Protein AF-A0A7C7DPL3-F1 (afdb_monomer)

Nearest PDB structures (foldseek):
  8rq9-assembly2_C  TM=7.478E-01  e=1.030E-04  Homo sapiens
  9djt-assembly2_D  TM=8.242E-01  e=6.210E-04  Homo sapiens
  9gao-assembly1_C  TM=7.496E-01  e=6.580E-04  Homo sapiens
  8rq1-assembly1_A  TM=7.312E-01  e=1.245E-03  Homo sapiens
  8pba-assembly1_B  TM=4.069E-01  e=2.614E+00  Caenorhabditis elegans

Solvent-accessible surface area (backbone atoms only — not comparable to full-atom values): 17700 Å² total; per-residue (Å²): 83,72,37,51,41,46,77,28,79,60,11,69,40,33,15,55,76,61,30,43,38,77,50,75,38,88,51,70,60,64,37,49,52,52,60,74,59,29,67,71,29,71,36,34,40,21,13,34,35,79,94,72,76,40,74,42,51,48,34,28,37,24,33,33,53,53,74,47,78,46,79,44,79,39,79,36,98,76,78,60,74,71,81,74,70,90,86,72,76,94,82,83,71,86,58,75,54,53,41,80,45,78,34,41,32,39,33,33,30,9,55,36,46,27,30,39,75,45,76,43,84,41,88,97,72,50,37,34,30,29,59,44,40,83,47,61,61,65,60,35,33,76,73,66,51,20,38,34,55,19,45,27,34,43,60,74,52,67,53,63,48,86,80,45,74,70,37,25,47,36,37,42,32,28,28,32,61,65,80,61,47,81,44,50,44,53,30,66,45,26,75,77,50,56,68,29,46,48,41,33,47,52,54,8,45,42,45,14,24,35,36,44,20,36,27,34,36,68,42,32,48,53,27,34,55,48,52,39,50,37,38,43,48,16,38,46,50,15,64,74,71,54,34,50,85,42,33,36,44,43,98,89,42,75,48,89,27,62,40,29,51,49,30,52,52,42,30,50,54,39,28,55,53,31,50,74,71,70,48,54,70,68,59,17,48,55,50,11,31,54,52,28,52,54,51,50,27,64,76,52,69,31,54,88,50,76,87,52,22,42,61,36,38,36,42,65,24,44,40,35,48,75,77,84,70,54,59,68,59,38,17,58,55,36,56,50,33,53,48,36,70,88,107

Radius of gyration: 23.63 Å; Cα contacts (8 Å, |Δi|>4): 723; chains: 1; bounding box: 57×57×61 Å

Sequence (343 aa):
MDLVAIPVLNGVLPRPGGGRIRGAFLDSISATLLLDIGSGGSVFLCPYSPDRGALYPAGVLGRIGKLWWQEVFVAGPSGLVQRCRFGDNRDARRTAGMRKAKFLFAEISGEQRVRAEGFRFHPPGAVIAQGISDLDLSELRSKGYPCIDGAGWRALGGHTEAKGIGDIPVVVYGNDVENGMPIQISANLGGLVGLEQAHTIEHAVIRSLSQYGLCTPRNLQASIKMEAAELKGSLDVGFSFKMPEVFGITSGGTCGNPLTNLAHVYLTQELVKQLRRGESFFDSVDHARNKTLSRLADELEISTSAGLRIMQGLKKGMLHEDTVLDLKRLATVLDRFPQSPWD

Secondary structure (DSSP, 8-state):
--EEEEEETT---PPTTT-EEEEEE-SHHHHHHHHHH-TT-EEEEEEEETTTTEE-SEEEEEEEEEEEEEEEEEE-TT-----PPTTS-SSSSS-TTEEEEEEEEEEEEEEEEEE-SEEEEETTTEEEEES-EE--HHHHHHTT---EE-TTEEEEEEEE--SBTTB-EEEEEEEETTT--EEEEEEE-TTTS-HHHHHHHHHHHHHHHHHHSEE-HHHHHHHHHHHHHHHHHHHHHHHHTT-GGGTTEETTEE---HHHHHHHHHHHHHHHHHHHTT--HHHHHHHHHHHHHHHHHHHTT--S-HHHHHHHIIIIIS--------HHHHHHHHHTS-SSTT-

Mean predicted aligned error: 7.86 Å

Foldseek 3Di:
DKFWEDEDAFLEAADAPWGKAKDWDPDPVVVVVDVVLNAQGWHWYFYQFVVVNGTDFKGFTKGWHDKDKDKDWDFAPVPDPPPDDPDDDDDDRRNVGTDIDITIMIMITTHAIWGAPDWDADPPGTIMGHPIDHDDQVVCLVVLWHKAALYQWAFQAKDWDPPDQQFIKIKTWTAGNRPRHIFIKIFGCRPLDDRQASRLLNQQNNCLCRRGSMGTLVSSLVSSQQQLVQQLVQQLCCLVVLNQCSHQQHPSGRQPFQSNVLLVVQLVVQLVVCVVVVDDNVVSNSRSSVRSVVVSCVVLVADPDSVRNSVSCSCSVRSHDNDRDDSSSSSVVSSRIDNYRVD

pLDDT: mean 88.8, std 12.55, range [35.22, 98.25]

Structure (mmCIF, N/CA/C/O backbone):
data_AF-A0A7C7DPL3-F1
#
_entry.id   AF-A0A7C7DPL3-F1
#
loop_
_atom_site.group_PDB
_atom_site.id
_atom_site.type_symbol
_atom_site.label_atom_id
_atom_site.label_alt_id
_atom_site.label_comp_id
_atom_site.label_asym_id
_atom_site.label_entity_id
_atom_site.label_seq_id
_atom_site.pdbx_PDB_ins_code
_atom_site.Cartn_x
_atom_site.Cartn_y
_atom_site.Cartn_z
_atom_site.occupancy
_atom_site.B_iso_or_equiv
_atom_site.auth_seq_id
_atom_site.auth_comp_id
_atom_site.auth_asym_id
_atom_site.auth_atom_id
_atom_site.pdbx_PDB_model_num
ATOM 1 N N . MET A 1 1 ? 16.160 -9.278 -21.974 1.00 90.62 1 MET A N 1
ATOM 2 C CA . MET A 1 1 ? 17.154 -8.180 -21.880 1.00 90.62 1 MET A CA 1
ATOM 3 C C . MET A 1 1 ? 17.603 -8.057 -20.429 1.00 90.62 1 MET A C 1
ATOM 5 O O . MET A 1 1 ? 16.787 -8.348 -19.561 1.00 90.62 1 MET A O 1
ATOM 9 N N . ASP A 1 2 ? 18.840 -7.632 -20.167 1.00 92.00 2 ASP A N 1
ATOM 10 C CA . ASP A 1 2 ? 19.317 -7.328 -18.809 1.00 92.00 2 ASP A CA 1
ATOM 11 C C . ASP A 1 2 ? 19.453 -5.806 -18.651 1.00 92.00 2 ASP A C 1
ATOM 13 O O . ASP A 1 2 ? 19.973 -5.140 -19.548 1.00 92.00 2 ASP A O 1
ATOM 17 N N . LEU A 1 3 ? 18.976 -5.248 -17.534 1.00 93.94 3 LEU A N 1
ATOM 18 C CA . LEU A 1 3 ? 19.025 -3.806 -17.255 1.00 93.94 3 LEU A CA 1
ATOM 19 C C . LEU A 1 3 ? 19.420 -3.523 -15.813 1.00 93.94 3 LEU A C 1
ATOM 21 O O . LEU A 1 3 ? 19.183 -4.331 -14.916 1.00 93.94 3 LEU A O 1
ATOM 25 N N . VAL A 1 4 ? 19.954 -2.325 -15.579 1.00 93.88 4 VAL A N 1
ATOM 26 C CA . VAL A 1 4 ? 20.130 -1.805 -14.222 1.00 93.88 4 VAL A CA 1
ATOM 27 C C . VAL A 1 4 ? 18.755 -1.628 -13.579 1.00 93.88 4 VAL A C 1
ATOM 29 O O . VAL A 1 4 ? 17.879 -0.949 -14.120 1.00 93.88 4 VAL A O 1
ATOM 32 N N . ALA A 1 5 ? 18.576 -2.262 -12.427 1.00 93.75 5 ALA A N 1
ATOM 33 C CA . ALA A 1 5 ? 17.394 -2.161 -11.597 1.00 93.75 5 ALA A CA 1
ATOM 34 C C . ALA A 1 5 ? 17.565 -1.021 -10.591 1.00 93.75 5 ALA A C 1
ATOM 36 O O . ALA A 1 5 ? 18.560 -0.963 -9.867 1.00 93.75 5 ALA A O 1
ATOM 37 N N . ILE A 1 6 ? 16.569 -0.144 -10.520 1.00 91.38 6 ILE A N 1
ATOM 38 C CA . ILE A 1 6 ? 16.477 0.921 -9.525 1.00 91.38 6 ILE A CA 1
ATOM 39 C C . ILE A 1 6 ? 15.322 0.573 -8.583 1.00 91.38 6 ILE A C 1
ATOM 41 O O . ILE A 1 6 ? 14.156 0.613 -8.999 1.00 91.38 6 ILE A O 1
ATOM 45 N N . PRO A 1 7 ? 15.626 0.219 -7.324 1.00 89.38 7 PRO A N 1
ATOM 46 C CA . PRO A 1 7 ? 14.611 -0.042 -6.318 1.00 89.38 7 PRO A CA 1
ATOM 47 C C . PRO A 1 7 ? 13.829 1.226 -5.968 1.00 89.38 7 PRO A C 1
ATOM 49 O O . PRO A 1 7 ? 14.404 2.289 -5.737 1.00 89.38 7 PRO A O 1
ATOM 52 N N . VAL A 1 8 ? 12.512 1.095 -5.857 1.00 87.94 8 VAL A N 1
ATOM 53 C CA . VAL A 1 8 ? 11.599 2.152 -5.422 1.00 87.94 8 VAL A CA 1
ATOM 54 C C . VAL A 1 8 ? 10.961 1.731 -4.101 1.00 87.94 8 VAL A C 1
ATOM 56 O O . VAL A 1 8 ? 10.252 0.729 -4.032 1.00 87.94 8 VAL A O 1
ATOM 59 N N . LEU A 1 9 ? 11.213 2.492 -3.034 1.00 80.44 9 LEU A N 1
ATOM 60 C CA . LEU A 1 9 ? 10.776 2.130 -1.676 1.00 80.44 9 LEU A CA 1
ATOM 61 C C . LEU A 1 9 ? 9.282 2.366 -1.414 1.00 80.44 9 LEU A C 1
ATOM 63 O O . LEU A 1 9 ? 8.723 1.764 -0.507 1.00 80.44 9 LEU A O 1
ATOM 67 N N . ASN A 1 10 ? 8.645 3.259 -2.169 1.00 73.94 10 ASN A N 1
ATOM 68 C CA . ASN A 1 10 ? 7.261 3.689 -1.949 1.00 73.94 10 ASN A CA 1
ATOM 69 C C . ASN A 1 10 ? 6.295 3.213 -3.046 1.00 73.94 10 ASN A C 1
ATOM 71 O O . ASN A 1 10 ? 5.228 3.803 -3.190 1.00 73.94 10 ASN A O 1
ATOM 75 N N . GLY A 1 11 ? 6.702 2.239 -3.872 1.00 76.75 11 GLY A N 1
ATOM 76 C CA . GLY A 1 11 ? 5.877 1.659 -4.942 1.00 76.75 11 GLY A CA 1
ATOM 77 C C . GLY A 1 11 ? 5.473 2.616 -6.073 1.00 76.75 11 GLY A C 1
ATOM 78 O O . GLY A 1 11 ? 4.757 2.206 -6.982 1.00 76.75 11 GLY A O 1
ATOM 79 N N . VAL A 1 12 ? 5.931 3.873 -6.053 1.00 87.88 12 VAL A N 1
ATOM 80 C CA . VAL A 1 12 ? 5.553 4.898 -7.034 1.00 87.88 12 VAL A CA 1
ATOM 81 C C . VAL A 1 12 ? 6.355 4.724 -8.320 1.00 87.88 12 VAL A C 1
ATOM 83 O O . VAL A 1 12 ? 7.537 5.057 -8.386 1.00 87.88 12 VAL A O 1
ATOM 86 N N . LEU A 1 13 ? 5.691 4.242 -9.365 1.00 94.12 13 LEU A N 1
ATOM 87 C CA . LEU A 1 13 ? 6.276 4.019 -10.688 1.00 94.12 13 LEU A CA 1
ATOM 88 C C . LEU A 1 13 ? 5.678 5.004 -11.707 1.00 94.12 13 LEU A C 1
ATOM 90 O O . LEU A 1 13 ? 4.528 5.413 -11.538 1.00 94.12 13 LEU A O 1
ATOM 94 N N . PRO A 1 14 ? 6.403 5.394 -12.772 1.00 94.56 14 PRO A N 1
ATOM 95 C CA . PRO A 1 14 ? 5.815 6.170 -13.859 1.00 94.56 14 PRO A CA 1
ATOM 96 C C . PRO A 1 14 ? 4.788 5.336 -14.622 1.00 94.56 14 PRO A C 1
ATOM 98 O O . PRO A 1 14 ? 4.967 4.128 -14.780 1.00 94.56 14 PRO A O 1
ATOM 101 N N . ARG A 1 15 ? 3.735 5.979 -15.137 1.00 94.56 15 ARG A N 1
ATOM 102 C CA . ARG A 1 15 ? 2.736 5.306 -15.978 1.00 94.56 15 ARG A CA 1
ATOM 103 C C . ARG A 1 15 ? 3.402 4.760 -17.253 1.00 94.56 15 ARG A C 1
ATOM 105 O O . ARG A 1 15 ? 4.087 5.539 -17.924 1.00 94.56 15 ARG A O 1
ATOM 112 N N . PRO A 1 16 ? 3.198 3.480 -17.618 1.00 92.50 16 PRO A N 1
ATOM 113 C CA . PRO A 1 16 ? 3.561 2.970 -18.938 1.00 92.50 16 PRO A CA 1
ATOM 114 C C . PRO A 1 16 ? 2.950 3.826 -20.058 1.00 92.50 16 PRO A C 1
ATOM 116 O O . PRO A 1 16 ? 1.864 4.379 -19.893 1.00 92.50 16 PRO A O 1
ATOM 119 N N . GLY A 1 17 ? 3.638 3.959 -21.191 1.00 87.25 17 GLY A N 1
ATOM 120 C CA . GLY A 1 17 ? 3.149 4.758 -22.319 1.00 87.25 17 GLY A CA 1
ATOM 121 C C . GLY A 1 17 ? 3.245 6.280 -22.144 1.00 87.25 17 GLY A C 1
ATOM 122 O O . GLY A 1 17 ? 2.563 7.008 -22.861 1.00 87.25 17 GLY A O 1
ATOM 123 N N . GLY A 1 18 ? 4.088 6.784 -21.232 1.00 76.56 18 GLY A N 1
ATOM 124 C CA . GLY A 1 18 ? 4.499 8.196 -21.238 1.00 76.56 18 GLY A CA 1
ATOM 125 C C . GLY A 1 18 ? 4.318 8.993 -19.946 1.00 76.56 18 GLY A C 1
ATOM 126 O O . GLY A 1 18 ? 4.609 10.188 -19.962 1.00 76.56 18 GLY A O 1
ATOM 127 N N . GLY A 1 19 ? 3.893 8.381 -18.833 1.00 86.62 19 GLY A N 1
ATOM 128 C CA . GLY A 1 19 ? 3.842 9.082 -17.543 1.00 86.62 19 GLY A CA 1
ATOM 129 C C . GLY A 1 19 ? 5.237 9.420 -17.027 1.00 86.62 19 GLY A C 1
ATOM 130 O O . GLY A 1 19 ? 6.182 8.653 -17.234 1.00 86.62 19 GLY A O 1
ATOM 131 N N . ARG A 1 20 ? 5.383 10.559 -16.345 1.00 92.19 20 ARG A N 1
ATOM 132 C CA . ARG A 1 20 ? 6.685 11.035 -15.850 1.00 92.19 20 ARG A CA 1
ATOM 133 C C . ARG A 1 20 ? 6.730 11.116 -14.339 1.00 92.19 20 ARG A C 1
ATOM 135 O O . ARG A 1 20 ? 5.811 11.621 -13.704 1.00 92.19 20 ARG A O 1
ATOM 142 N N . ILE A 1 21 ? 7.857 10.692 -13.780 1.00 91.75 21 ILE A N 1
ATOM 143 C CA . ILE A 1 21 ? 8.182 10.912 -12.372 1.00 91.75 21 ILE A CA 1
ATOM 144 C C . ILE A 1 21 ? 9.469 11.711 -12.243 1.00 91.75 21 ILE A C 1
ATOM 146 O O . ILE A 1 21 ? 10.373 11.606 -13.074 1.00 91.75 21 ILE A O 1
ATOM 150 N N . ARG A 1 22 ? 9.557 12.502 -11.174 1.00 89.56 22 ARG A N 1
ATOM 151 C CA . ARG A 1 22 ? 10.786 13.183 -10.763 1.00 89.56 22 ARG A CA 1
ATOM 152 C C . ARG A 1 22 ? 11.174 12.705 -9.377 1.00 89.56 22 ARG A C 1
ATOM 154 O O . ARG A 1 22 ? 10.342 12.700 -8.473 1.00 89.56 22 ARG A O 1
ATOM 161 N N . GLY A 1 23 ? 12.430 12.312 -9.220 1.00 83.00 23 GLY A N 1
ATOM 162 C CA . GLY A 1 23 ? 12.955 11.794 -7.961 1.00 83.00 23 GLY A CA 1
ATOM 163 C C . GLY A 1 23 ? 14.341 12.342 -7.658 1.00 83.00 23 GLY A C 1
ATOM 164 O O . GLY A 1 23 ? 15.096 12.666 -8.574 1.00 83.00 23 GLY A O 1
ATOM 165 N N . ALA A 1 24 ? 14.653 12.438 -6.367 1.00 81.00 24 ALA A N 1
ATOM 166 C CA . ALA A 1 24 ? 15.997 12.710 -5.876 1.00 81.00 24 ALA A CA 1
ATOM 167 C C . ALA A 1 24 ? 16.684 11.388 -5.516 1.00 81.00 24 ALA A C 1
ATOM 169 O O . ALA A 1 24 ? 16.095 10.553 -4.829 1.00 81.00 24 ALA A O 1
ATOM 170 N N . PHE A 1 25 ? 17.934 11.228 -5.934 1.00 81.12 25 PHE A N 1
ATOM 171 C CA . PHE A 1 25 ? 18.768 10.070 -5.636 1.00 81.12 25 PHE A CA 1
ATOM 172 C C . PHE A 1 25 ? 19.751 10.460 -4.539 1.00 81.12 25 PHE A C 1
ATOM 174 O O . PHE A 1 25 ? 20.638 11.293 -4.739 1.00 81.12 25 PHE A O 1
ATOM 181 N N . LEU A 1 26 ? 19.507 9.922 -3.342 1.00 72.94 26 LEU A N 1
ATOM 182 C CA . LEU A 1 26 ? 20.191 10.343 -2.119 1.00 72.94 26 LEU A CA 1
ATOM 183 C C . LEU A 1 26 ? 21.517 9.612 -1.901 1.00 72.94 26 LEU A C 1
ATOM 185 O O . LEU A 1 26 ? 22.400 10.146 -1.230 1.00 72.94 26 LEU A O 1
ATOM 189 N N . ASP A 1 27 ? 21.661 8.407 -2.452 1.00 79.44 27 ASP A N 1
ATOM 190 C CA . ASP A 1 27 ? 22.888 7.629 -2.372 1.00 79.44 27 ASP A CA 1
ATOM 191 C C . ASP A 1 27 ? 23.789 7.871 -3.596 1.00 79.44 27 ASP A C 1
ATOM 193 O O . ASP A 1 27 ? 23.330 8.062 -4.726 1.00 79.44 27 ASP A O 1
ATOM 197 N N . SER A 1 28 ? 25.102 7.880 -3.365 1.00 78.06 28 SER A N 1
ATOM 198 C CA . SER A 1 28 ? 26.093 8.167 -4.407 1.00 78.06 28 SER A CA 1
ATOM 199 C C . SER A 1 28 ? 26.184 7.067 -5.465 1.00 78.06 28 SER A C 1
ATOM 201 O O . SER A 1 28 ? 26.571 7.359 -6.596 1.00 78.06 28 SER A O 1
ATOM 203 N N . ILE A 1 29 ? 25.819 5.826 -5.127 1.00 82.88 29 ILE A N 1
ATOM 204 C CA . ILE A 1 29 ? 25.908 4.673 -6.029 1.00 82.88 29 ILE A CA 1
ATOM 205 C C . ILE A 1 29 ? 24.843 4.802 -7.118 1.00 82.88 29 ILE A C 1
ATOM 207 O O . ILE A 1 29 ? 25.187 4.841 -8.296 1.00 82.88 29 ILE A O 1
ATOM 211 N N . SER A 1 30 ? 23.572 4.963 -6.743 1.00 81.62 30 SER A N 1
ATOM 212 C CA . SER A 1 30 ? 22.464 5.159 -7.683 1.00 81.62 30 SER A CA 1
ATOM 213 C C . SER A 1 30 ? 22.655 6.415 -8.529 1.00 81.62 30 SER A C 1
ATOM 215 O O . SER A 1 30 ? 22.374 6.398 -9.725 1.00 81.62 30 SER A O 1
ATOM 217 N N . ALA A 1 31 ? 23.173 7.497 -7.935 1.00 85.19 31 ALA A N 1
ATOM 218 C CA . ALA A 1 31 ? 23.476 8.718 -8.673 1.00 85.19 31 ALA A CA 1
ATOM 219 C C . ALA A 1 31 ? 24.566 8.500 -9.738 1.00 85.19 31 ALA A C 1
ATOM 221 O O . ALA A 1 31 ? 24.403 8.938 -10.875 1.00 85.19 31 ALA A O 1
ATOM 222 N N . THR A 1 32 ? 25.648 7.797 -9.391 1.00 87.12 32 THR A N 1
ATOM 223 C CA . THR A 1 32 ? 26.724 7.464 -10.341 1.00 87.12 32 THR A CA 1
ATOM 224 C C . THR A 1 32 ? 26.199 6.558 -11.451 1.00 87.12 32 THR A C 1
ATOM 226 O O . THR A 1 32 ? 26.379 6.874 -12.620 1.00 87.12 32 THR A O 1
ATOM 229 N N . LEU A 1 33 ? 25.438 5.512 -11.106 1.00 87.38 33 LEU A N 1
ATOM 230 C CA . LEU A 1 33 ? 24.839 4.605 -12.089 1.00 87.38 33 LEU A CA 1
ATOM 231 C C . LEU A 1 33 ? 23.931 5.339 -13.081 1.00 87.38 33 LEU A C 1
ATOM 233 O O . LEU A 1 33 ? 24.002 5.088 -14.279 1.00 87.38 33 LEU A O 1
ATOM 237 N N . LEU A 1 34 ? 23.097 6.268 -12.610 1.00 88.25 34 LEU A N 1
ATOM 238 C CA . LEU A 1 34 ? 22.244 7.066 -13.494 1.00 88.25 34 LEU A CA 1
ATOM 239 C C . LEU A 1 34 ? 23.039 7.986 -14.421 1.00 88.25 34 LEU A C 1
ATOM 241 O O . LEU A 1 34 ? 22.646 8.164 -15.572 1.00 88.25 34 LEU A O 1
ATOM 245 N N . LEU A 1 35 ? 24.133 8.573 -13.933 1.00 90.12 35 LEU A N 1
ATOM 246 C CA . LEU A 1 35 ? 25.018 9.401 -14.752 1.00 90.12 35 LEU A CA 1
ATOM 247 C C . LEU A 1 35 ? 25.750 8.571 -15.812 1.00 90.12 35 LEU A C 1
ATOM 249 O O . LEU A 1 35 ? 25.849 9.027 -16.948 1.00 90.12 35 LEU A O 1
ATOM 253 N N . ASP A 1 36 ? 26.193 7.362 -15.459 1.00 90.75 36 ASP A N 1
ATOM 254 C CA . ASP A 1 36 ? 26.880 6.440 -16.369 1.00 90.75 36 ASP A CA 1
ATOM 255 C C . ASP A 1 36 ? 25.948 5.923 -17.473 1.00 90.75 36 ASP A C 1
ATOM 257 O O . ASP A 1 36 ? 26.349 5.826 -18.631 1.00 90.75 36 ASP A O 1
ATOM 261 N N . ILE A 1 37 ? 24.689 5.620 -17.133 1.00 92.94 37 ILE A N 1
ATOM 262 C CA . ILE A 1 37 ? 23.663 5.255 -18.123 1.00 92.94 37 ILE A CA 1
ATOM 263 C C . ILE A 1 37 ? 23.324 6.465 -19.007 1.00 92.94 37 ILE A C 1
ATOM 265 O O . ILE A 1 37 ? 23.153 6.325 -20.219 1.00 92.94 37 ILE A O 1
ATOM 269 N N . GLY A 1 38 ? 23.233 7.649 -18.399 1.00 92.88 38 GLY A N 1
ATOM 270 C CA . GLY A 1 38 ? 22.991 8.911 -19.083 1.00 92.88 38 GLY A CA 1
ATOM 271 C C . GLY A 1 38 ? 21.550 9.112 -19.565 1.00 92.88 38 GLY A C 1
ATOM 272 O O . GLY A 1 38 ? 20.695 8.221 -19.552 1.00 92.88 38 GLY A O 1
ATOM 273 N N . SER A 1 39 ? 21.267 10.340 -20.000 1.00 93.88 39 SER A N 1
ATOM 274 C CA . SER A 1 39 ? 19.978 10.705 -20.592 1.00 93.88 39 SER A CA 1
ATOM 275 C C . SER A 1 39 ? 19.691 9.885 -21.851 1.00 93.88 39 SER A C 1
ATOM 277 O O . SER A 1 39 ? 20.553 9.711 -22.708 1.00 93.88 39 SER A O 1
ATOM 279 N N . GLY A 1 40 ? 18.454 9.419 -21.990 1.00 93.25 40 GLY A N 1
ATOM 280 C CA . GLY A 1 40 ? 17.998 8.560 -23.080 1.00 93.25 40 GLY A CA 1
ATOM 281 C C . GLY A 1 40 ? 18.181 7.064 -22.821 1.00 93.25 40 GLY A C 1
ATOM 282 O O . GLY A 1 40 ? 17.538 6.275 -23.519 1.00 93.25 40 GLY A O 1
ATOM 283 N N . GLY A 1 41 ? 18.990 6.677 -21.828 1.00 94.56 41 GLY A N 1
ATOM 284 C CA . GLY A 1 41 ? 19.173 5.284 -21.431 1.00 94.56 41 GLY A CA 1
ATOM 285 C C . GLY A 1 41 ? 17.972 4.712 -20.675 1.00 94.56 41 GLY A C 1
ATOM 286 O O . GLY A 1 41 ? 17.138 5.448 -20.137 1.00 94.56 41 GLY A O 1
ATOM 287 N N . SER A 1 42 ? 17.883 3.383 -20.651 1.00 95.56 42 SER A N 1
ATOM 288 C CA . SER A 1 42 ? 16.774 2.647 -20.039 1.00 95.56 42 SER A CA 1
ATOM 289 C C . SER A 1 42 ? 17.178 2.020 -18.705 1.00 95.56 42 SER A C 1
ATOM 291 O O . SER A 1 42 ? 18.290 1.520 -18.543 1.00 95.56 42 SER A O 1
ATOM 293 N N . VAL A 1 43 ? 16.244 2.013 -17.759 1.00 95.19 43 VAL A N 1
ATOM 294 C CA . VAL A 1 43 ? 16.377 1.419 -16.423 1.00 95.19 43 VAL A CA 1
ATOM 295 C C . VAL A 1 43 ? 15.132 0.614 -16.086 1.00 95.19 43 VAL A C 1
ATOM 297 O O . VAL A 1 43 ? 14.036 0.913 -16.557 1.00 95.19 43 VAL A O 1
ATOM 300 N N . PHE A 1 44 ? 15.280 -0.396 -15.237 1.00 96.19 44 PHE A N 1
ATOM 301 C CA . PHE A 1 44 ? 14.146 -1.125 -14.686 1.00 96.19 44 PHE A CA 1
ATOM 302 C C . PHE A 1 44 ? 13.780 -0.559 -13.315 1.00 96.19 44 PHE A C 1
ATOM 304 O O . PHE A 1 44 ? 14.509 -0.744 -12.341 1.00 96.19 44 PHE A O 1
ATOM 311 N N . LEU A 1 45 ? 12.650 0.138 -13.226 1.00 94.81 45 LEU A N 1
ATOM 312 C CA . LEU A 1 45 ? 12.120 0.621 -11.956 1.00 94.81 45 LEU A CA 1
ATOM 313 C C . LEU A 1 45 ? 11.283 -0.483 -11.319 1.00 94.81 45 LEU A C 1
ATOM 315 O O . LEU A 1 45 ? 10.293 -0.921 -11.909 1.00 94.81 45 LEU A O 1
ATOM 319 N N . CYS A 1 46 ? 11.650 -0.915 -10.116 1.00 94.62 46 CYS A N 1
ATOM 320 C CA . CYS A 1 46 ? 10.932 -1.980 -9.425 1.00 94.62 46 CYS A CA 1
ATOM 321 C C . CYS A 1 46 ? 10.734 -1.680 -7.940 1.00 94.62 46 CYS A C 1
ATOM 323 O O . CYS A 1 46 ? 11.610 -1.087 -7.311 1.00 94.62 46 CYS A O 1
ATOM 325 N N . PRO A 1 47 ? 9.602 -2.084 -7.351 1.00 93.50 47 PRO A N 1
ATOM 326 C CA . PRO A 1 47 ? 9.389 -1.909 -5.926 1.00 93.50 47 PRO A CA 1
ATOM 327 C C . PRO A 1 47 ? 10.337 -2.770 -5.089 1.00 93.50 47 PRO A C 1
ATOM 329 O O . PRO A 1 47 ? 10.623 -3.921 -5.427 1.00 93.50 47 PRO A O 1
ATOM 332 N N . TYR A 1 48 ? 10.769 -2.240 -3.949 1.00 90.00 48 TYR A N 1
ATOM 333 C CA . TYR A 1 48 ? 11.346 -3.049 -2.877 1.00 90.00 48 TYR A CA 1
ATOM 334 C C . TYR A 1 48 ? 10.231 -3.521 -1.940 1.00 90.00 48 TYR A C 1
ATOM 336 O O . TYR A 1 48 ? 9.383 -2.730 -1.544 1.00 90.00 48 TYR A O 1
ATOM 344 N N . SER A 1 49 ? 10.238 -4.803 -1.580 1.00 84.00 49 SER A N 1
ATOM 345 C CA . SER A 1 49 ? 9.253 -5.454 -0.711 1.00 84.00 49 SER A CA 1
ATOM 346 C C . SER A 1 49 ? 9.864 -5.623 0.686 1.00 84.00 49 SER A C 1
ATOM 348 O O . SER A 1 49 ? 10.636 -6.568 0.879 1.00 84.00 49 SER A O 1
ATOM 350 N N . PRO A 1 50 ? 9.570 -4.747 1.672 1.00 72.81 50 PRO A N 1
ATOM 351 C CA . PRO A 1 50 ? 10.213 -4.818 2.985 1.00 72.81 50 PRO A CA 1
ATOM 352 C C . PRO A 1 50 ? 9.911 -6.120 3.731 1.00 72.81 50 PRO A C 1
ATOM 354 O O . PRO A 1 50 ? 10.790 -6.677 4.376 1.00 72.81 50 PRO A O 1
ATOM 357 N N . ASP A 1 51 ? 8.695 -6.639 3.580 1.00 71.94 51 ASP A N 1
ATOM 358 C CA . ASP A 1 51 ? 8.229 -7.904 4.156 1.00 71.94 51 ASP A CA 1
ATOM 359 C C . ASP A 1 51 ? 8.981 -9.132 3.627 1.00 71.94 51 ASP A C 1
ATOM 361 O O . ASP A 1 51 ? 9.121 -10.125 4.338 1.00 71.94 51 ASP A O 1
ATOM 365 N N . ARG A 1 52 ? 9.480 -9.069 2.388 1.00 77.44 52 ARG A N 1
ATOM 366 C CA . ARG A 1 52 ? 10.264 -10.146 1.764 1.00 77.44 52 ARG A CA 1
ATOM 367 C C . ARG A 1 52 ? 11.764 -9.897 1.812 1.00 77.44 52 ARG A C 1
ATOM 369 O O . ARG A 1 52 ? 12.523 -10.789 1.446 1.00 77.44 52 ARG A O 1
ATOM 376 N N . GLY A 1 53 ? 12.187 -8.690 2.188 1.00 84.94 53 GLY A N 1
ATOM 377 C CA . GLY A 1 53 ? 13.579 -8.258 2.082 1.00 84.94 53 GLY A CA 1
ATOM 378 C C . GLY A 1 53 ? 14.133 -8.356 0.655 1.00 84.94 53 GLY A C 1
ATOM 379 O O . GLY A 1 53 ? 15.315 -8.638 0.479 1.00 84.94 53 GLY A O 1
ATOM 380 N N . ALA A 1 54 ? 13.282 -8.207 -0.369 1.00 90.06 54 ALA A N 1
ATOM 381 C CA . ALA A 1 54 ? 13.627 -8.521 -1.756 1.00 90.06 54 ALA A CA 1
ATOM 382 C C . ALA A 1 54 ? 13.000 -7.544 -2.760 1.00 90.06 54 ALA A C 1
ATOM 384 O O . ALA A 1 54 ? 12.002 -6.881 -2.472 1.00 90.06 54 ALA A O 1
ATOM 385 N N . LEU A 1 55 ? 13.568 -7.481 -3.967 1.00 92.81 55 LEU A N 1
ATOM 386 C CA . LEU A 1 55 ? 12.989 -6.724 -5.077 1.00 92.81 55 LEU A CA 1
ATOM 387 C C . LEU A 1 55 ? 11.784 -7.454 -5.664 1.00 92.81 55 LEU A C 1
ATOM 389 O O . LEU A 1 55 ? 11.805 -8.670 -5.873 1.00 92.81 55 LEU A O 1
ATOM 393 N N . TYR A 1 56 ? 10.730 -6.696 -5.945 1.00 94.44 56 TYR A N 1
ATOM 394 C CA . TYR A 1 56 ? 9.548 -7.214 -6.606 1.00 94.44 56 TYR A CA 1
ATOM 395 C C . TYR A 1 56 ? 9.817 -7.341 -8.115 1.00 94.44 56 TYR A C 1
ATOM 397 O O . TYR A 1 56 ? 10.270 -6.382 -8.739 1.00 94.44 56 TYR A O 1
ATOM 405 N N . PRO A 1 57 ? 9.559 -8.507 -8.733 1.00 94.88 57 PRO A N 1
ATOM 406 C CA . PRO A 1 57 ? 9.991 -8.769 -10.104 1.00 94.88 57 PRO A CA 1
ATOM 407 C C . PRO A 1 57 ? 9.165 -8.040 -11.164 1.00 94.88 57 PRO A C 1
ATOM 409 O O . PRO A 1 57 ? 9.592 -8.005 -12.309 1.00 94.88 57 PRO A O 1
ATOM 412 N N . ALA A 1 58 ? 7.997 -7.483 -10.833 1.00 95.62 58 ALA A N 1
ATOM 413 C CA . ALA A 1 58 ? 7.208 -6.685 -11.769 1.00 95.62 58 ALA A CA 1
ATOM 414 C C . ALA A 1 58 ? 7.429 -5.191 -11.519 1.00 95.62 58 ALA A C 1
ATOM 416 O O . ALA A 1 58 ? 7.440 -4.738 -10.375 1.00 95.62 58 ALA A O 1
ATOM 417 N N . GLY A 1 59 ? 7.583 -4.430 -12.596 1.00 96.12 59 GLY A N 1
ATOM 418 C CA . GLY A 1 59 ? 7.903 -3.013 -12.531 1.00 96.12 59 GLY A CA 1
ATOM 419 C C . GLY A 1 59 ? 7.680 -2.317 -13.866 1.00 96.12 59 GLY A C 1
ATOM 420 O O . GLY A 1 59 ? 6.915 -2.789 -14.710 1.00 96.12 59 GLY A O 1
ATOM 421 N N . VAL A 1 60 ? 8.348 -1.184 -14.054 1.00 97.06 60 VAL A N 1
ATOM 422 C CA . VAL A 1 60 ? 8.232 -0.367 -15.264 1.00 97.06 60 VAL A CA 1
ATOM 423 C C . VAL A 1 60 ? 9.606 -0.178 -15.892 1.00 97.06 60 VAL A C 1
ATOM 425 O O . VAL A 1 60 ? 10.567 0.199 -15.220 1.00 97.06 60 VAL A O 1
ATOM 428 N N . LEU A 1 61 ? 9.687 -0.425 -17.197 1.00 96.75 61 LEU A N 1
ATOM 429 C CA . LEU A 1 61 ? 10.801 0.014 -18.020 1.00 96.75 61 LEU A CA 1
ATOM 430 C C . LEU A 1 61 ? 10.733 1.538 -18.124 1.00 96.75 61 LEU A C 1
ATOM 432 O O . LEU A 1 61 ? 9.765 2.085 -18.652 1.00 96.75 61 LEU A O 1
ATOM 436 N N . GLY A 1 62 ? 11.725 2.219 -17.564 1.00 95.50 62 GLY A N 1
ATOM 437 C CA . GLY A 1 62 ? 11.815 3.670 -17.556 1.00 95.50 62 GLY A CA 1
ATOM 438 C C . GLY A 1 62 ? 12.911 4.160 -18.489 1.00 95.50 62 GLY A C 1
ATOM 439 O O . GLY A 1 62 ? 14.011 3.613 -18.490 1.00 95.50 62 GLY A O 1
ATOM 440 N N . ARG A 1 63 ? 12.644 5.235 -19.228 1.00 95.88 63 ARG A N 1
ATOM 441 C CA . ARG A 1 63 ? 13.663 5.987 -19.963 1.00 95.88 63 ARG A CA 1
ATOM 442 C C . ARG A 1 63 ? 14.078 7.210 -19.162 1.00 95.88 63 ARG A C 1
ATOM 444 O O . ARG A 1 63 ? 13.233 8.003 -18.742 1.00 95.88 63 ARG A O 1
ATOM 451 N N . ILE A 1 64 ? 15.380 7.370 -18.962 1.00 95.56 64 ILE A N 1
ATOM 452 C CA . ILE A 1 64 ? 15.946 8.537 -18.291 1.00 95.56 64 ILE A CA 1
ATOM 453 C C . ILE A 1 64 ? 15.774 9.742 -19.216 1.00 95.56 64 ILE A C 1
ATOM 455 O O . ILE A 1 64 ? 16.259 9.752 -20.344 1.00 95.56 64 ILE A O 1
ATOM 459 N N . GLY A 1 65 ? 15.069 10.761 -18.743 1.00 94.31 65 GLY A N 1
ATOM 460 C CA . GLY A 1 65 ? 14.889 12.027 -19.435 1.00 94.31 65 GLY A CA 1
ATOM 461 C C . GLY A 1 65 ? 16.004 13.003 -19.079 1.00 94.31 65 GLY A C 1
ATOM 462 O O . GLY A 1 65 ? 17.072 13.008 -19.686 1.00 94.31 65 GLY A O 1
ATOM 463 N N . LYS A 1 66 ? 15.738 13.871 -18.100 1.00 94.25 66 LYS A N 1
ATOM 464 C CA . LYS A 1 66 ? 16.681 14.901 -17.646 1.00 94.25 66 LYS A CA 1
ATOM 465 C C . LYS A 1 66 ? 17.381 14.460 -16.371 1.00 94.25 66 LYS A C 1
ATOM 467 O O . LYS A 1 66 ? 16.721 13.982 -15.455 1.00 94.25 66 LYS A O 1
ATOM 472 N N . LEU A 1 67 ? 18.680 14.725 -16.298 1.00 94.88 67 LEU A N 1
ATOM 473 C CA . LEU A 1 67 ? 19.493 14.613 -15.092 1.00 94.88 67 LEU A CA 1
ATOM 474 C C . LEU A 1 67 ? 19.977 16.009 -14.703 1.00 94.88 67 LEU A C 1
ATOM 476 O O . LEU A 1 67 ? 20.464 16.755 -15.554 1.00 94.88 67 LEU A O 1
ATOM 480 N N . TRP A 1 68 ? 19.832 16.385 -13.437 1.00 94.50 68 TRP A N 1
ATOM 481 C CA . TRP A 1 68 ? 20.345 17.661 -12.944 1.00 94.50 68 TRP A CA 1
ATOM 482 C C . TRP A 1 68 ? 20.722 17.571 -11.476 1.00 94.50 68 TRP A C 1
ATOM 484 O O . TRP A 1 68 ? 20.157 16.798 -10.709 1.00 94.50 68 TRP A O 1
ATOM 494 N N . TRP A 1 69 ? 21.679 18.395 -11.070 1.00 92.50 69 TRP A N 1
ATOM 495 C CA . TRP A 1 69 ? 21.997 18.552 -9.662 1.00 92.50 69 TRP A CA 1
ATOM 496 C C . TRP A 1 69 ? 21.183 19.687 -9.061 1.00 92.50 69 TRP A C 1
ATOM 498 O O . TRP A 1 69 ? 21.118 20.774 -9.637 1.00 92.50 69 TRP A O 1
ATOM 508 N N . GLN A 1 70 ? 20.633 19.466 -7.874 1.00 92.38 70 GLN A N 1
ATOM 509 C CA . GLN A 1 70 ? 19.892 20.489 -7.148 1.00 92.38 70 GLN A CA 1
ATOM 510 C C . GLN A 1 70 ? 20.329 20.534 -5.686 1.00 92.38 70 GLN A C 1
ATOM 512 O O . GLN A 1 70 ? 20.505 19.502 -5.035 1.00 92.38 70 GLN A O 1
ATOM 517 N N . GLU A 1 71 ? 20.526 21.752 -5.182 1.00 89.62 71 GLU A N 1
ATOM 518 C CA . GLU A 1 71 ? 20.714 21.982 -3.753 1.00 89.62 71 GLU A CA 1
ATOM 519 C C . GLU A 1 71 ? 19.369 21.848 -3.039 1.00 89.62 71 GLU A C 1
ATOM 521 O O . GLU A 1 71 ? 18.385 22.488 -3.413 1.00 89.62 71 GLU A O 1
ATOM 526 N N . VAL A 1 72 ? 19.341 21.047 -1.982 1.00 86.19 72 VAL A N 1
ATOM 527 C CA . VAL A 1 72 ? 18.210 20.944 -1.064 1.00 86.19 72 VAL A CA 1
ATOM 528 C C . VAL A 1 72 ? 18.677 21.177 0.365 1.00 86.19 72 VAL A C 1
ATOM 530 O O . VAL A 1 72 ? 19.815 20.879 0.736 1.00 86.19 72 VAL A O 1
ATOM 533 N N . PHE A 1 73 ? 17.782 21.711 1.186 1.00 84.19 73 PHE A N 1
ATOM 534 C CA . PHE A 1 73 ? 18.024 21.877 2.611 1.00 84.19 73 PHE A CA 1
ATOM 535 C C . PHE A 1 73 ? 17.619 20.596 3.334 1.00 84.19 73 PHE A C 1
ATOM 537 O O . PHE A 1 73 ? 16.455 20.205 3.307 1.00 84.19 73 PHE A O 1
ATOM 544 N N . VAL A 1 74 ? 18.581 19.945 3.982 1.00 78.56 74 VAL A N 1
ATOM 545 C CA . VAL A 1 74 ? 18.337 18.771 4.826 1.00 78.56 74 VAL A CA 1
ATOM 546 C C . VAL A 1 74 ? 18.586 19.124 6.285 1.00 78.56 74 VAL A C 1
ATOM 548 O O . VAL A 1 74 ? 19.454 19.943 6.600 1.00 78.56 74 VAL A O 1
ATOM 551 N N . ALA A 1 75 ? 17.832 18.501 7.190 1.00 73.12 75 ALA A N 1
ATOM 552 C CA . ALA A 1 75 ? 18.080 18.632 8.620 1.00 73.12 75 ALA A CA 1
ATOM 553 C C . ALA A 1 75 ? 19.507 18.156 8.955 1.00 73.12 75 ALA A C 1
ATOM 555 O O . ALA A 1 75 ? 19.998 17.159 8.417 1.00 73.12 75 ALA A O 1
ATOM 556 N N . GLY A 1 76 ? 20.199 18.907 9.808 1.00 61.91 76 GLY A N 1
ATOM 557 C CA . GLY A 1 76 ? 21.510 18.544 10.325 1.00 61.91 76 GLY A CA 1
ATOM 558 C C . GLY A 1 76 ? 21.440 17.344 11.284 1.00 61.91 76 GLY A C 1
ATOM 559 O O . GLY A 1 76 ? 20.360 17.005 11.770 1.00 61.91 76 GLY A O 1
ATOM 560 N N . PRO A 1 77 ? 22.589 16.718 11.603 1.00 54.78 77 PRO A N 1
ATOM 561 C CA . PRO A 1 77 ? 22.664 15.505 12.429 1.00 54.78 77 PRO A CA 1
ATOM 562 C C . PRO A 1 77 ? 22.052 15.635 13.830 1.00 54.78 77 PRO A C 1
ATOM 564 O O . PRO A 1 77 ? 21.736 14.630 14.454 1.00 54.78 77 PRO A O 1
ATOM 567 N N . SER A 1 78 ? 21.896 16.857 14.342 1.00 52.81 78 SER A N 1
ATOM 568 C CA . SER A 1 78 ? 21.395 17.099 15.691 1.00 52.81 78 SER A CA 1
ATOM 569 C C . SER A 1 78 ? 19.876 17.001 15.827 1.00 52.81 78 SER A C 1
ATOM 571 O O . SER A 1 78 ? 19.431 16.930 16.967 1.00 52.81 78 SER A O 1
ATOM 573 N N . GLY A 1 79 ? 19.083 17.005 14.739 1.00 46.12 79 GLY A N 1
ATOM 574 C CA . GLY A 1 79 ? 17.615 16.801 14.736 1.00 46.12 79 GLY A CA 1
ATOM 575 C C . GLY A 1 79 ? 16.768 17.758 15.601 1.00 46.12 79 GLY A C 1
ATOM 576 O O . GLY A 1 79 ? 15.548 17.818 15.469 1.00 46.12 79 GLY A O 1
ATOM 577 N N . LEU A 1 80 ? 17.399 18.537 16.474 1.00 40.88 80 LEU A N 1
ATOM 578 C CA . LEU A 1 80 ? 16.804 19.497 17.374 1.00 40.88 80 LEU A CA 1
ATOM 579 C C . LEU A 1 80 ? 16.532 20.759 16.574 1.00 40.88 80 LEU A C 1
ATOM 581 O O . LEU A 1 80 ? 17.386 21.633 16.432 1.00 40.88 80 LEU A O 1
ATOM 585 N N . VAL A 1 81 ? 15.299 20.868 16.087 1.00 45.78 81 VAL A N 1
ATOM 586 C CA . VAL A 1 81 ? 14.680 22.175 15.880 1.00 45.78 81 VAL A CA 1
ATOM 587 C C . VAL A 1 81 ? 14.752 22.883 17.231 1.00 45.78 81 VAL A C 1
ATOM 589 O O . VAL A 1 81 ? 14.020 22.552 18.165 1.00 45.78 81 VAL A O 1
ATOM 592 N N . GLN A 1 82 ? 15.704 23.802 17.376 1.00 41.84 82 GLN A N 1
ATOM 593 C CA . GLN A 1 82 ? 15.874 24.588 18.588 1.00 41.84 82 GLN A CA 1
ATOM 594 C C . GLN A 1 82 ? 14.550 25.322 18.842 1.00 41.84 82 GLN A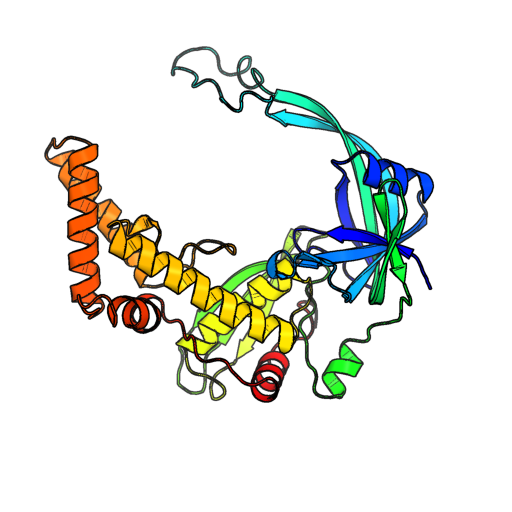 C 1
ATOM 596 O O . GLN A 1 82 ? 14.147 26.174 18.048 1.00 41.84 82 GLN A O 1
ATOM 601 N N . ARG A 1 83 ? 13.824 24.938 19.907 1.00 38.88 83 ARG A N 1
ATOM 602 C CA . ARG A 1 83 ? 12.569 25.587 20.316 1.00 38.88 83 ARG A CA 1
ATOM 603 C C . ARG A 1 83 ? 12.826 27.088 20.443 1.00 38.88 83 ARG A C 1
ATOM 605 O O . ARG A 1 83 ? 13.451 27.535 21.402 1.00 38.88 83 ARG A O 1
ATOM 612 N N . CYS A 1 84 ? 12.345 27.866 19.480 1.00 39.47 84 CYS A N 1
ATOM 613 C CA . CYS A 1 84 ? 12.358 29.315 19.580 1.00 39.47 84 CYS A CA 1
ATOM 614 C C . CYS A 1 84 ? 11.372 29.711 20.685 1.00 39.47 84 CYS A C 1
ATOM 616 O O . CYS A 1 84 ? 10.182 29.404 20.597 1.00 39.47 84 CYS A O 1
ATOM 618 N N . ARG A 1 85 ? 11.864 30.364 21.744 1.00 38.03 85 ARG A N 1
ATOM 619 C CA . ARG A 1 85 ? 10.998 31.064 22.700 1.00 38.03 85 ARG A CA 1
ATOM 620 C C . ARG A 1 85 ? 10.211 32.125 21.929 1.00 38.03 85 ARG A C 1
ATOM 622 O O . ARG A 1 85 ? 10.792 32.874 21.145 1.00 38.03 85 ARG A O 1
ATOM 629 N N . PHE A 1 86 ? 8.899 32.163 22.145 1.00 35.22 86 PHE A N 1
ATOM 630 C CA . PHE A 1 86 ? 8.025 33.229 21.659 1.00 35.22 86 PHE A CA 1
ATOM 631 C C . PHE A 1 86 ? 8.609 34.589 22.065 1.00 35.22 86 PHE A C 1
ATOM 633 O O . PHE A 1 86 ? 8.762 34.844 23.257 1.00 35.22 86 PHE A O 1
ATOM 640 N N . GLY A 1 87 ? 8.939 35.441 21.089 1.00 47.28 87 GLY A N 1
ATOM 641 C CA . GLY A 1 87 ? 9.248 36.848 21.363 1.00 47.28 87 GLY A CA 1
ATOM 642 C C . GLY A 1 87 ? 10.290 37.536 20.485 1.00 47.28 87 GLY A C 1
ATOM 643 O O . GLY A 1 87 ? 10.408 38.746 20.602 1.00 47.28 87 GLY A O 1
ATOM 644 N N . ASP A 1 88 ? 11.020 36.838 19.607 1.00 46.88 88 ASP A N 1
ATOM 645 C CA . ASP A 1 88 ? 12.214 37.443 18.996 1.00 46.88 88 ASP A CA 1
ATOM 646 C C . ASP A 1 88 ? 12.301 37.219 17.469 1.00 46.88 88 ASP A C 1
ATOM 648 O O . ASP A 1 88 ? 12.322 36.084 17.000 1.00 46.88 88 ASP A O 1
ATOM 652 N N . ASN A 1 89 ? 12.284 38.338 16.729 1.00 43.69 89 ASN A N 1
ATOM 653 C CA . ASN A 1 89 ? 12.408 38.584 15.277 1.00 43.69 89 ASN A CA 1
ATOM 654 C C . ASN A 1 89 ? 12.217 37.423 14.266 1.00 43.69 89 ASN A C 1
ATOM 656 O O . ASN A 1 89 ? 13.006 36.482 14.181 1.00 43.69 89 ASN A O 1
ATOM 660 N N . ARG A 1 90 ? 11.198 37.572 13.402 1.00 47.91 90 ARG A N 1
ATOM 661 C CA . ARG A 1 90 ? 10.540 36.496 12.634 1.00 47.91 90 ARG A CA 1
ATOM 662 C C . ARG A 1 90 ? 11.243 35.941 11.387 1.00 47.91 90 ARG A C 1
ATOM 664 O O . ARG A 1 90 ? 10.822 34.872 10.964 1.00 47.91 90 ARG A O 1
ATOM 671 N N . ASP A 1 91 ? 12.315 36.532 10.856 1.00 46.41 91 ASP A N 1
ATOM 672 C CA . ASP A 1 91 ? 12.828 36.089 9.538 1.00 46.41 91 ASP A CA 1
ATOM 673 C C . ASP A 1 91 ? 14.256 35.514 9.518 1.00 46.41 91 ASP A C 1
ATOM 675 O O . ASP A 1 91 ? 14.616 34.810 8.578 1.00 46.41 91 ASP A O 1
ATOM 679 N N . ALA A 1 92 ? 15.067 35.698 10.567 1.00 42.41 92 ALA A N 1
ATOM 680 C CA . ALA A 1 92 ? 16.491 35.321 10.527 1.00 42.41 92 ALA A CA 1
ATOM 681 C C . ALA A 1 92 ? 16.860 34.002 11.245 1.00 42.41 92 ALA A C 1
ATOM 683 O O . ALA A 1 92 ? 18.007 33.571 11.173 1.00 42.41 92 ALA A O 1
ATOM 684 N N . ARG A 1 93 ? 15.928 33.342 11.953 1.00 46.19 93 ARG A N 1
ATOM 685 C CA . ARG A 1 93 ? 16.242 32.197 12.848 1.00 46.19 93 ARG A CA 1
ATOM 686 C C . ARG A 1 93 ? 15.614 30.853 12.449 1.00 46.19 93 ARG A C 1
ATOM 688 O O . ARG A 1 93 ? 15.594 29.931 13.256 1.00 46.19 93 ARG A O 1
ATOM 695 N N . ARG A 1 94 ? 15.115 30.705 11.216 1.00 46.34 94 ARG A N 1
ATOM 696 C CA . ARG A 1 94 ? 14.516 29.440 10.726 1.00 46.34 94 ARG A CA 1
ATOM 697 C C . ARG A 1 94 ? 15.502 28.453 10.086 1.00 46.34 94 ARG A C 1
ATOM 699 O O . ARG A 1 94 ? 15.126 27.314 9.843 1.00 46.34 94 ARG A O 1
ATOM 706 N N . THR A 1 95 ? 16.749 28.851 9.843 1.00 48.12 95 THR A N 1
ATOM 707 C CA . THR A 1 95 ? 17.778 28.024 9.176 1.00 48.12 95 THR A CA 1
ATOM 708 C C . THR A 1 95 ? 18.853 27.471 10.115 1.00 48.12 95 THR A C 1
ATOM 710 O O . THR A 1 95 ? 19.718 26.717 9.667 1.00 48.12 95 THR A O 1
ATOM 713 N N . ALA A 1 96 ? 18.800 27.785 11.415 1.00 49.56 96 ALA A N 1
ATOM 714 C CA . ALA A 1 96 ? 19.711 27.226 12.412 1.00 49.56 96 ALA A CA 1
ATOM 715 C C . ALA A 1 96 ? 19.438 25.718 12.578 1.00 49.56 96 ALA A C 1
ATOM 717 O O . ALA A 1 96 ? 18.538 25.312 13.307 1.00 49.56 96 ALA A O 1
ATOM 718 N N . GLY A 1 97 ? 20.180 24.893 11.836 1.00 58.44 97 GLY A N 1
ATOM 719 C CA . GLY A 1 97 ? 20.064 23.432 11.850 1.00 58.44 97 GLY A CA 1
ATOM 720 C C . GLY A 1 97 ? 19.806 22.785 10.489 1.00 58.44 97 GLY A C 1
ATOM 721 O O . GLY A 1 97 ? 19.762 21.561 10.422 1.00 58.44 97 GLY A O 1
ATOM 722 N N . MET A 1 98 ? 19.668 23.553 9.403 1.00 67.12 98 MET A N 1
ATOM 723 C CA . MET A 1 98 ? 19.566 23.004 8.045 1.00 67.12 98 MET A CA 1
ATOM 724 C C . MET A 1 98 ? 20.902 23.129 7.308 1.00 67.12 98 MET A C 1
ATOM 726 O O . MET A 1 98 ? 21.454 24.222 7.201 1.00 67.12 98 MET A O 1
ATOM 730 N N . ARG A 1 99 ? 21.416 22.018 6.768 1.00 81.00 99 ARG A N 1
ATOM 731 C CA . ARG A 1 99 ? 22.582 22.019 5.871 1.00 81.00 99 ARG A CA 1
ATOM 732 C C . ARG A 1 99 ? 22.118 21.947 4.421 1.00 81.00 99 ARG A C 1
ATOM 734 O O . ARG A 1 99 ? 21.142 21.263 4.113 1.00 81.00 99 ARG A O 1
ATOM 741 N N . LYS A 1 100 ? 22.837 22.616 3.522 1.00 84.44 100 LYS A N 1
ATOM 742 C CA . LYS A 1 100 ? 22.665 22.407 2.083 1.00 84.44 100 LYS A CA 1
ATOM 743 C C . LYS A 1 100 ? 23.331 21.093 1.686 1.00 84.44 100 LYS A C 1
ATOM 745 O O . LYS A 1 100 ? 24.488 20.862 2.030 1.00 84.44 100 LYS A O 1
ATOM 750 N N . ALA A 1 101 ? 22.604 20.247 0.973 1.00 84.38 101 ALA A N 1
ATOM 751 C CA . ALA A 1 101 ? 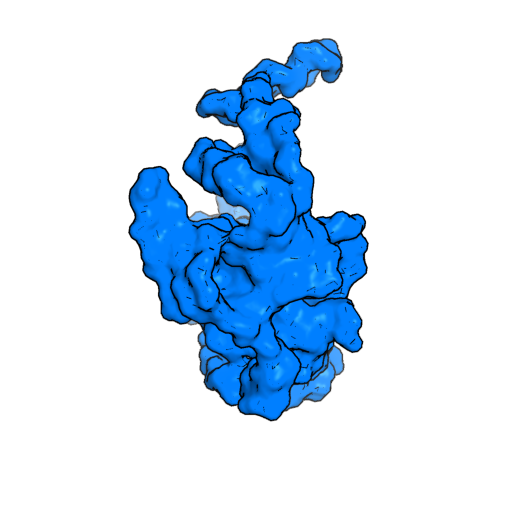23.123 19.048 0.334 1.00 84.38 101 ALA A CA 1
ATOM 752 C C . ALA A 1 101 ? 22.785 19.101 -1.156 1.00 84.38 101 ALA A C 1
ATOM 754 O O . ALA A 1 101 ? 21.729 19.601 -1.539 1.00 84.38 101 ALA A O 1
ATOM 755 N N . LYS A 1 102 ? 23.690 18.607 -1.998 1.00 87.31 102 LYS A N 1
ATOM 756 C CA . LYS A 1 102 ? 23.498 18.551 -3.446 1.00 87.31 102 LYS A CA 1
ATOM 757 C C . LYS A 1 102 ? 23.157 17.113 -3.817 1.00 87.31 102 LYS A C 1
ATOM 759 O O . LYS A 1 102 ? 23.978 16.229 -3.593 1.00 87.31 102 LYS A O 1
ATOM 764 N N . PHE A 1 103 ? 21.966 16.889 -4.361 1.00 89.69 103 PHE A N 1
ATOM 765 C CA . PHE A 1 103 ? 21.537 15.569 -4.831 1.00 89.69 103 PHE A CA 1
ATOM 766 C C . PHE A 1 103 ? 21.326 15.574 -6.336 1.00 89.69 103 PHE A C 1
ATOM 768 O O . PHE A 1 103 ? 21.024 16.617 -6.928 1.00 89.69 103 PHE A O 1
ATOM 775 N N . LEU A 1 104 ? 21.505 14.402 -6.942 1.00 91.31 104 LEU A N 1
ATOM 776 C CA . LEU A 1 104 ? 21.141 14.184 -8.329 1.00 91.31 104 LEU A CA 1
ATOM 777 C C . LEU A 1 104 ? 19.633 13.975 -8.391 1.00 91.31 104 LEU A C 1
ATOM 779 O O . LEU A 1 104 ? 19.073 13.163 -7.657 1.00 91.31 104 LEU A O 1
ATOM 783 N N . PHE A 1 105 ? 18.986 14.703 -9.281 1.00 93.06 105 PHE A N 1
ATOM 784 C CA . PHE A 1 105 ? 17.597 14.502 -9.630 1.00 93.06 105 PHE A CA 1
ATOM 785 C C . PHE A 1 105 ? 17.515 13.913 -11.030 1.00 93.06 105 PHE A C 1
ATOM 787 O O . PHE A 1 105 ? 18.309 14.263 -11.909 1.00 93.06 105 PHE A O 1
ATOM 794 N N . ALA A 1 106 ? 16.529 13.043 -11.227 1.00 92.81 106 ALA A N 1
ATOM 795 C CA . ALA A 1 106 ? 16.195 12.511 -12.536 1.00 92.81 106 ALA A CA 1
ATOM 796 C C . ALA A 1 106 ? 14.705 12.679 -12.824 1.00 92.81 106 ALA A C 1
ATOM 798 O O . ALA A 1 106 ? 13.859 12.494 -11.944 1.00 92.81 106 ALA A O 1
ATOM 799 N N . GLU A 1 107 ? 14.395 12.996 -14.075 1.00 94.44 107 GLU A N 1
ATOM 800 C CA . GLU A 1 107 ? 13.078 12.782 -14.666 1.00 94.44 107 GLU A CA 1
ATOM 801 C C . GLU A 1 107 ? 13.115 11.442 -15.400 1.00 94.44 107 GLU A C 1
ATOM 803 O O . GLU A 1 107 ? 13.988 11.240 -16.242 1.00 94.44 107 GLU A O 1
ATOM 808 N N . ILE A 1 108 ? 12.192 10.535 -15.086 1.00 94.56 108 ILE A N 1
ATOM 809 C CA . ILE A 1 108 ? 12.096 9.219 -15.726 1.00 94.56 108 ILE A CA 1
ATOM 810 C C . ILE A 1 108 ? 10.690 9.064 -16.302 1.00 94.56 108 ILE A C 1
ATOM 812 O O . ILE A 1 108 ? 9.701 9.259 -15.591 1.00 94.56 108 ILE A O 1
ATOM 816 N N . SER A 1 109 ? 10.604 8.722 -17.588 1.00 95.50 109 SER A N 1
ATOM 817 C CA . SER A 1 109 ? 9.342 8.429 -18.273 1.00 95.50 109 SER A CA 1
ATOM 818 C C . SER A 1 109 ? 9.106 6.928 -18.359 1.00 95.50 109 SER A C 1
ATOM 820 O O . SER A 1 109 ? 10.023 6.188 -18.714 1.00 95.50 109 SER A O 1
ATOM 822 N N . GLY A 1 110 ? 7.889 6.478 -18.071 1.00 95.56 110 GLY A N 1
ATOM 823 C CA . GLY A 1 110 ? 7.506 5.074 -18.182 1.00 95.56 110 GLY A CA 1
ATOM 824 C C . GLY A 1 110 ? 7.260 4.683 -19.634 1.00 95.56 110 GLY A C 1
ATOM 825 O O . GLY A 1 110 ? 6.447 5.302 -20.317 1.00 95.56 110 GLY A O 1
ATOM 826 N N . GLU A 1 111 ? 7.952 3.651 -20.102 1.00 95.00 111 GLU A N 1
ATOM 827 C CA . GLU A 1 111 ? 7.768 3.092 -21.441 1.00 95.00 111 GLU A CA 1
ATOM 828 C C . GLU A 1 111 ? 6.748 1.961 -21.389 1.00 95.00 111 GLU A C 1
ATOM 830 O O . GLU A 1 111 ? 5.699 2.041 -22.024 1.00 95.00 111 GLU A O 1
ATOM 835 N N . GLN A 1 112 ? 7.016 0.944 -20.570 1.00 95.12 112 GLN A N 1
ATOM 836 C CA . GLN A 1 112 ? 6.238 -0.288 -20.575 1.00 95.12 112 GLN A CA 1
ATOM 837 C C . GLN A 1 112 ? 6.233 -0.979 -19.214 1.00 95.12 112 GLN A C 1
ATOM 839 O O . GLN A 1 112 ? 7.179 -0.866 -18.432 1.00 95.12 112 GLN A O 1
ATOM 844 N N . ARG A 1 113 ? 5.169 -1.737 -18.942 1.00 95.94 113 ARG A N 1
ATOM 845 C CA . ARG A 1 113 ? 5.112 -2.676 -17.824 1.00 95.94 113 ARG A CA 1
ATOM 846 C C . ARG A 1 113 ? 5.904 -3.937 -18.158 1.00 95.94 113 ARG A C 1
ATOM 848 O O . ARG A 1 113 ? 5.646 -4.573 -19.175 1.00 95.94 113 ARG A O 1
ATOM 855 N N . VAL A 1 114 ? 6.837 -4.318 -17.292 1.00 97.25 114 VAL A N 1
ATOM 856 C CA . VAL A 1 114 ? 7.721 -5.467 -17.539 1.00 97.25 114 VAL A CA 1
ATOM 857 C C . VAL A 1 114 ? 7.924 -6.304 -16.280 1.00 97.25 114 VAL A C 1
ATOM 859 O O . VAL A 1 114 ? 7.673 -5.854 -15.156 1.00 97.25 114 VAL A O 1
ATOM 862 N N . ARG A 1 115 ? 8.390 -7.539 -16.470 1.00 97.00 115 ARG A N 1
ATOM 863 C CA . ARG A 1 115 ? 8.777 -8.467 -15.409 1.00 97.00 115 ARG A CA 1
ATOM 864 C C . ARG A 1 115 ? 10.215 -8.936 -15.605 1.00 97.00 115 ARG A C 1
ATOM 866 O O . ARG A 1 115 ? 10.596 -9.302 -16.711 1.00 97.00 115 ARG A O 1
ATOM 873 N N . ALA A 1 116 ? 10.983 -8.986 -14.524 1.00 97.44 116 ALA A N 1
ATOM 874 C CA . ALA A 1 116 ? 12.279 -9.649 -14.460 1.00 97.44 116 ALA A CA 1
ATOM 875 C C . ALA A 1 116 ? 12.129 -11.125 -14.045 1.00 97.44 116 ALA A C 1
ATOM 877 O O . ALA A 1 116 ? 11.249 -11.486 -13.259 1.00 97.44 116 ALA A O 1
ATOM 878 N N . GLU A 1 117 ? 13.006 -11.988 -14.550 1.00 96.62 117 GLU A N 1
ATOM 879 C CA . GLU A 1 117 ? 13.115 -13.390 -14.121 1.00 96.62 117 GLU A CA 1
ATOM 880 C C . GLU A 1 117 ? 13.951 -13.540 -12.849 1.00 96.62 117 GLU A C 1
ATOM 882 O O . GLU A 1 117 ? 13.726 -14.455 -12.057 1.00 96.62 117 GLU A O 1
ATOM 887 N N . GLY A 1 118 ? 14.890 -12.620 -12.628 1.00 95.44 118 GLY A N 1
ATOM 888 C CA . GLY A 1 118 ? 15.768 -12.630 -11.469 1.00 95.44 118 GLY A CA 1
ATOM 889 C C . GLY A 1 118 ? 16.561 -11.339 -11.321 1.00 95.44 118 GLY A C 1
ATOM 890 O O . GLY A 1 118 ? 16.488 -10.435 -12.155 1.00 95.44 118 GLY A O 1
ATOM 891 N N . PHE A 1 119 ? 17.330 -11.271 -10.238 1.00 95.44 119 PHE A N 1
ATOM 892 C CA . PHE A 1 119 ? 18.193 -10.143 -9.919 1.00 95.44 119 PHE A CA 1
ATOM 893 C C . PHE A 1 119 ? 19.582 -10.642 -9.552 1.00 95.44 119 PHE A C 1
ATOM 895 O O . PHE A 1 119 ? 19.729 -11.630 -8.831 1.00 95.44 119 PHE A O 1
ATOM 902 N N . ARG A 1 120 ? 20.601 -9.918 -10.003 1.00 94.31 120 ARG A N 1
ATOM 903 C CA . ARG A 1 120 ? 21.999 -10.203 -9.694 1.00 94.31 120 ARG A CA 1
ATOM 904 C C . ARG A 1 120 ? 22.687 -8.944 -9.207 1.00 94.31 120 ARG A C 1
ATOM 906 O O . ARG A 1 120 ? 22.607 -7.897 -9.844 1.00 94.31 120 ARG A O 1
ATOM 913 N N . PHE A 1 121 ? 23.388 -9.063 -8.090 1.00 90.81 121 PHE A N 1
ATOM 914 C CA . PHE A 1 121 ? 24.219 -7.985 -7.579 1.00 90.81 121 PHE A CA 1
ATOM 915 C C . PHE A 1 121 ? 25.521 -7.893 -8.380 1.00 90.81 121 PHE A C 1
ATOM 917 O O . PHE A 1 121 ? 26.190 -8.904 -8.602 1.00 90.81 121 PHE A O 1
ATOM 924 N N . HIS A 1 122 ? 25.879 -6.683 -8.794 1.00 85.19 122 HIS A N 1
ATOM 925 C CA . HIS A 1 122 ? 27.128 -6.367 -9.465 1.00 85.19 122 HIS A CA 1
ATOM 926 C C . HIS A 1 122 ? 27.891 -5.311 -8.647 1.00 85.19 122 HIS A C 1
ATOM 928 O O . HIS A 1 122 ? 27.443 -4.166 -8.520 1.00 85.19 122 HIS A O 1
ATOM 934 N N . PRO A 1 123 ? 29.054 -5.654 -8.071 1.00 77.44 123 PRO A N 1
ATOM 935 C CA . PRO A 1 123 ? 29.891 -4.685 -7.370 1.00 77.44 123 PRO A CA 1
ATOM 936 C C . PRO A 1 123 ? 30.292 -3.506 -8.285 1.00 77.44 123 PRO A C 1
ATOM 938 O O . PRO A 1 123 ? 30.521 -3.730 -9.476 1.00 77.44 123 PRO A O 1
ATOM 941 N N . PRO A 1 124 ? 30.381 -2.263 -7.769 1.00 67.75 124 PRO A N 1
ATOM 942 C CA . PRO A 1 124 ? 30.295 -1.873 -6.361 1.00 67.75 124 PRO A CA 1
ATOM 943 C C . PRO A 1 124 ? 28.895 -1.385 -5.921 1.00 67.75 124 PRO A C 1
ATOM 945 O O . PRO A 1 124 ? 28.803 -0.394 -5.203 1.00 67.75 124 PRO A O 1
ATOM 948 N N . GLY A 1 125 ? 27.801 -2.054 -6.311 1.00 78.12 125 GLY A N 1
ATOM 949 C CA . GLY A 1 125 ? 26.472 -1.751 -5.748 1.00 78.12 125 GLY A CA 1
ATOM 950 C C . GLY A 1 125 ? 25.298 -1.767 -6.721 1.00 78.12 125 GLY A C 1
ATOM 951 O O . GLY A 1 125 ? 24.166 -1.553 -6.296 1.00 78.12 125 GLY A O 1
ATOM 952 N N . ALA A 1 126 ? 25.539 -2.015 -8.008 1.00 85.75 126 ALA A N 1
ATOM 953 C CA . ALA A 1 126 ? 24.471 -2.100 -8.991 1.00 85.75 126 ALA A C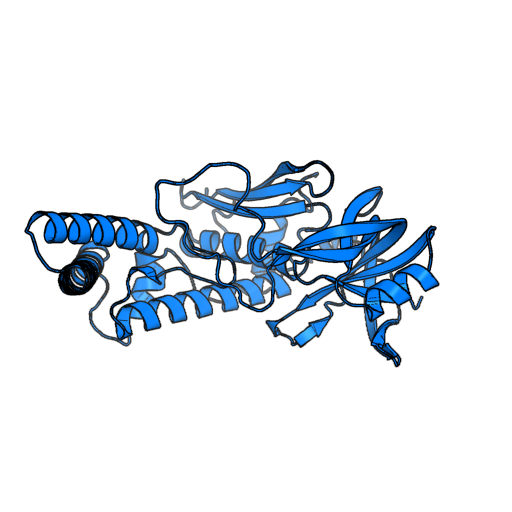A 1
ATOM 954 C C . ALA A 1 126 ? 23.677 -3.396 -8.816 1.00 85.75 126 ALA A C 1
ATOM 956 O O . ALA A 1 126 ? 24.237 -4.461 -8.551 1.00 85.75 126 ALA A O 1
ATOM 957 N N . VAL A 1 127 ? 22.368 -3.326 -9.029 1.00 91.56 127 VAL A N 1
ATOM 958 C CA . VAL A 1 127 ? 21.534 -4.517 -9.187 1.00 91.56 127 VAL A CA 1
ATOM 959 C C . VAL A 1 127 ? 21.145 -4.619 -10.650 1.00 91.56 127 VAL A C 1
ATOM 961 O O . VAL A 1 127 ? 20.666 -3.654 -11.233 1.00 91.56 127 VAL A O 1
ATOM 964 N N . ILE A 1 128 ? 21.360 -5.785 -11.248 1.00 94.69 128 ILE A N 1
ATOM 965 C CA . ILE A 1 128 ? 20.979 -6.075 -12.628 1.00 94.69 128 ILE A CA 1
ATOM 966 C C . ILE A 1 128 ? 19.734 -6.955 -12.601 1.00 94.69 128 ILE A C 1
ATOM 968 O O . ILE A 1 128 ? 19.768 -8.061 -12.056 1.00 94.69 128 ILE A O 1
ATOM 972 N N . ALA A 1 129 ? 18.641 -6.465 -13.179 1.00 96.31 129 ALA A N 1
ATOM 973 C CA . ALA A 1 129 ? 17.458 -7.258 -13.474 1.00 96.31 129 ALA A CA 1
ATOM 974 C C . ALA A 1 129 ? 17.704 -8.082 -14.737 1.00 96.31 129 ALA A C 1
ATOM 976 O O . ALA A 1 129 ? 18.145 -7.552 -15.758 1.00 96.31 129 ALA A O 1
ATOM 977 N N . GLN A 1 130 ? 17.428 -9.378 -14.646 1.00 97.19 130 GLN A N 1
ATOM 978 C CA . GLN A 1 130 ? 17.718 -10.358 -15.685 1.00 97.19 130 GLN A CA 1
ATOM 979 C C . GLN A 1 130 ? 16.440 -10.830 -16.363 1.00 97.19 130 GLN A C 1
ATOM 981 O O . GLN A 1 130 ? 15.391 -10.920 -15.719 1.00 97.19 130 GLN A O 1
ATOM 986 N N . GLY A 1 131 ? 16.538 -11.167 -17.651 1.00 96.56 131 GLY A N 1
ATOM 987 C CA . GLY A 1 131 ? 15.423 -11.792 -18.369 1.00 96.56 131 GLY A CA 1
ATOM 988 C C . GLY A 1 131 ? 14.180 -10.901 -18.432 1.00 96.56 131 GLY A C 1
ATOM 989 O O . GLY A 1 131 ? 13.057 -11.380 -18.306 1.00 96.56 131 GLY A O 1
ATOM 990 N N . ILE A 1 132 ? 14.370 -9.586 -18.579 1.00 96.94 132 ILE A N 1
ATOM 991 C CA . ILE A 1 132 ? 13.251 -8.643 -18.650 1.00 96.94 132 ILE A CA 1
ATOM 992 C C . ILE A 1 132 ? 12.398 -8.963 -19.874 1.00 96.94 132 ILE A C 1
ATOM 994 O O . ILE A 1 132 ? 12.928 -9.073 -20.987 1.00 96.94 132 ILE A O 1
ATOM 998 N N . SER A 1 133 ? 11.100 -9.105 -19.622 1.00 96.94 133 SER A N 1
ATOM 999 C CA . SER A 1 133 ? 10.054 -9.429 -20.587 1.00 96.94 133 SER A CA 1
ATOM 1000 C C . SER A 1 133 ? 8.798 -8.604 -20.323 1.00 96.94 133 SER A C 1
ATOM 1002 O O . SER A 1 133 ? 8.570 -8.123 -19.209 1.00 96.94 133 SER A O 1
ATOM 1004 N N . ASP A 1 134 ? 7.987 -8.443 -21.359 1.00 96.00 134 ASP A N 1
ATOM 1005 C CA . ASP A 1 134 ? 6.752 -7.670 -21.307 1.00 96.00 134 ASP A CA 1
ATOM 1006 C C . ASP A 1 134 ? 5.744 -8.295 -20.339 1.00 96.00 134 ASP A C 1
ATOM 1008 O O . ASP A 1 134 ? 5.610 -9.517 -20.240 1.00 96.00 134 ASP A O 1
ATOM 1012 N N . LEU A 1 135 ? 5.027 -7.440 -19.610 1.00 96.38 135 LEU A N 1
ATOM 1013 C CA . LEU A 1 135 ? 3.971 -7.849 -18.693 1.00 96.38 135 LEU A CA 1
ATOM 1014 C C . LEU A 1 135 ? 2.642 -7.232 -19.131 1.00 96.38 135 LEU A C 1
ATOM 1016 O O . LEU A 1 135 ? 2.292 -6.131 -18.705 1.00 96.38 135 LEU A O 1
ATOM 1020 N N . ASP A 1 136 ? 1.898 -7.962 -19.960 1.00 95.69 136 ASP A N 1
ATOM 1021 C CA . ASP A 1 136 ? 0.566 -7.556 -20.407 1.00 95.69 136 ASP A CA 1
ATOM 1022 C C . ASP A 1 136 ? -0.485 -7.853 -19.324 1.00 95.69 136 ASP A C 1
ATOM 1024 O O . ASP A 1 136 ? -0.852 -8.997 -19.038 1.00 95.69 136 ASP A O 1
ATOM 1028 N N . LEU A 1 137 ? -0.959 -6.787 -18.685 1.00 95.81 137 LEU A N 1
ATOM 1029 C CA . LEU A 1 137 ? -1.944 -6.862 -17.610 1.00 95.81 137 LEU A CA 1
ATOM 1030 C C . LEU A 1 137 ? -3.357 -7.192 -18.125 1.00 95.81 137 LEU A C 1
ATOM 1032 O O . LEU A 1 137 ? -4.139 -7.814 -17.404 1.00 95.81 137 LEU A O 1
ATOM 1036 N N . SER A 1 138 ? -3.677 -6.831 -19.369 1.00 95.19 138 SER A N 1
ATOM 1037 C CA . SER A 1 138 ? -4.965 -7.143 -19.992 1.00 95.19 138 SER A CA 1
ATOM 1038 C C . SER A 1 138 ? -5.022 -8.613 -20.401 1.00 95.19 138 SER A C 1
ATOM 1040 O O . SER A 1 138 ? -6.030 -9.284 -20.163 1.00 95.19 138 SER A O 1
ATOM 1042 N N . GLU A 1 139 ? -3.912 -9.160 -20.906 1.00 96.31 139 GLU A N 1
ATOM 1043 C CA . GLU A 1 139 ? -3.769 -10.598 -21.134 1.00 96.31 139 GLU A CA 1
ATOM 1044 C C . GLU A 1 139 ? -3.936 -11.379 -19.820 1.00 96.31 139 GLU A C 1
ATOM 1046 O O . GLU A 1 139 ? -4.719 -12.333 -19.766 1.00 96.31 139 GLU A O 1
ATOM 1051 N N . LEU A 1 14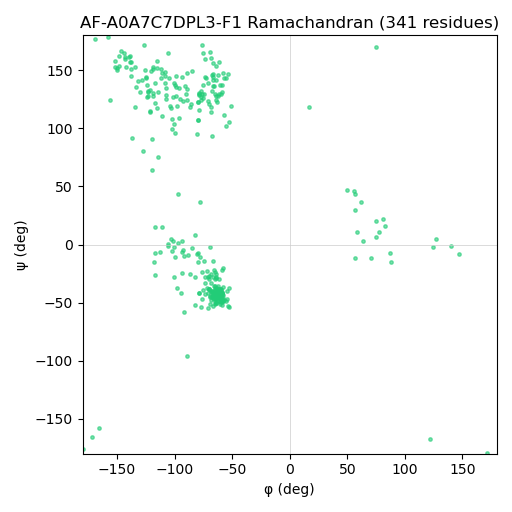0 ? -3.274 -10.952 -18.735 1.00 95.44 140 LEU A N 1
ATOM 1052 C CA . LEU A 1 140 ? -3.433 -11.568 -17.411 1.00 95.44 140 LEU A CA 1
ATOM 1053 C C . LEU A 1 140 ? -4.885 -11.544 -16.924 1.00 95.44 140 LEU A C 1
ATOM 1055 O O . LEU A 1 140 ? -5.391 -12.577 -16.476 1.00 95.44 140 LEU A O 1
ATOM 1059 N N . ARG A 1 141 ? -5.569 -10.400 -17.052 1.00 95.75 141 ARG A N 1
ATOM 1060 C CA . ARG A 1 141 ? -6.989 -10.274 -16.701 1.00 95.75 141 ARG A CA 1
ATOM 1061 C C . ARG A 1 141 ? -7.843 -11.251 -17.513 1.00 95.75 141 ARG A C 1
ATOM 1063 O O . ARG A 1 141 ? -8.605 -12.007 -16.917 1.00 95.75 141 ARG A O 1
ATOM 1070 N N . SER A 1 142 ? -7.652 -11.327 -18.833 1.00 95.88 142 SER A N 1
ATOM 1071 C CA . SER A 1 142 ? -8.400 -12.254 -19.704 1.00 95.88 142 SER A CA 1
ATOM 1072 C C . SER A 1 142 ? -8.184 -13.735 -19.357 1.00 95.88 142 SER A C 1
ATOM 1074 O O . SER A 1 142 ? -9.092 -14.552 -19.502 1.00 95.88 142 SER A O 1
ATOM 1076 N N . LYS A 1 143 ? -7.004 -14.082 -18.826 1.00 95.75 143 LYS A N 1
ATOM 1077 C CA . LYS A 1 143 ? -6.658 -15.430 -18.349 1.00 95.75 143 LYS A CA 1
ATOM 1078 C C . LYS A 1 143 ? -7.168 -15.726 -16.930 1.00 95.75 143 LYS A C 1
ATOM 1080 O O . LYS A 1 143 ? -6.812 -16.754 -16.356 1.00 95.75 143 LYS A O 1
ATOM 1085 N N . GLY A 1 144 ? -7.986 -14.845 -16.352 1.00 94.56 144 GLY A N 1
ATOM 1086 C CA . GLY A 1 144 ? -8.558 -15.010 -15.015 1.00 94.56 144 GLY A CA 1
ATOM 1087 C C . GLY A 1 144 ? -7.608 -14.627 -13.878 1.00 94.56 144 GLY A C 1
ATOM 1088 O O . GLY A 1 144 ? -7.794 -15.074 -12.746 1.00 94.56 144 GLY A O 1
ATOM 1089 N N . TYR A 1 145 ? -6.593 -13.805 -14.158 1.00 96.00 145 TYR A N 1
ATOM 1090 C CA . TYR A 1 145 ? -5.681 -13.248 -13.159 1.00 96.00 145 TYR A CA 1
ATOM 1091 C C . TYR A 1 145 ? -5.748 -11.708 -13.153 1.00 96.00 145 TYR A C 1
ATOM 1093 O O . TYR A 1 145 ? -4.767 -11.042 -13.491 1.00 96.00 145 TYR A O 1
ATOM 1101 N N . PRO A 1 146 ? -6.912 -11.125 -12.800 1.00 97.31 146 PRO A N 1
ATOM 1102 C CA . PRO A 1 146 ? -7.111 -9.682 -12.788 1.00 97.31 146 PRO A CA 1
ATOM 1103 C C . PRO A 1 146 ? -6.182 -9.009 -11.783 1.00 97.31 146 PRO A C 1
ATOM 1105 O O . PRO A 1 146 ? -5.883 -9.540 -10.710 1.00 97.31 146 PRO A O 1
ATOM 1108 N N . CYS A 1 147 ? -5.752 -7.805 -12.130 1.00 97.06 147 CYS A N 1
ATOM 1109 C CA . CYS A 1 147 ? -4.933 -6.960 -11.283 1.00 97.06 147 CYS A CA 1
ATOM 1110 C C . CYS A 1 147 ? -5.325 -5.491 -11.435 1.00 97.06 147 CYS A C 1
ATOM 1112 O O . CYS A 1 147 ? -5.931 -5.103 -12.437 1.00 97.06 147 CYS A O 1
ATOM 1114 N N . ILE A 1 148 ? -4.926 -4.693 -10.448 1.00 97.88 148 ILE A N 1
ATOM 1115 C CA . ILE A 1 148 ? -4.999 -3.231 -10.489 1.00 97.88 148 ILE A CA 1
ATOM 1116 C C . ILE A 1 148 ? -3.574 -2.704 -10.658 1.00 97.88 148 ILE A C 1
ATOM 1118 O O . ILE A 1 148 ? -2.683 -3.042 -9.868 1.00 97.88 148 ILE A O 1
ATOM 1122 N N . ASP A 1 149 ? -3.355 -1.895 -11.686 1.00 96.38 149 ASP A N 1
ATOM 1123 C CA . ASP A 1 149 ? -2.101 -1.206 -11.941 1.00 96.38 149 ASP A CA 1
ATOM 1124 C C . ASP A 1 149 ? -1.981 0.049 -11.061 1.00 96.38 149 ASP A C 1
ATOM 1126 O O . ASP A 1 149 ? -2.831 0.939 -11.083 1.00 96.38 149 ASP A O 1
ATOM 1130 N N . GLY A 1 150 ? -0.910 0.108 -10.269 1.00 95.25 150 GLY A N 1
ATOM 1131 C CA . GLY A 1 150 ? -0.534 1.252 -9.441 1.00 95.25 150 GLY A CA 1
ATOM 1132 C C . GLY A 1 150 ? 0.431 2.227 -10.117 1.00 95.25 150 GLY A C 1
ATOM 1133 O O . GLY A 1 150 ? 0.761 3.252 -9.530 1.00 95.25 150 GLY A O 1
ATOM 1134 N N . ALA A 1 151 ? 0.932 1.938 -11.321 1.00 95.00 151 ALA A N 1
ATOM 1135 C CA . ALA A 1 151 ? 1.862 2.843 -11.985 1.00 95.00 151 ALA A CA 1
ATOM 1136 C C . ALA A 1 151 ? 1.169 4.119 -12.466 1.00 95.00 151 ALA A C 1
ATOM 1138 O O . ALA A 1 151 ? 0.075 4.098 -13.020 1.00 95.00 151 ALA A O 1
ATOM 1139 N N . GLY A 1 152 ? 1.851 5.244 -12.277 1.00 94.19 152 GLY A N 1
ATOM 1140 C CA . GLY A 1 152 ? 1.367 6.572 -12.631 1.00 94.19 152 GLY A CA 1
ATOM 1141 C C . GLY A 1 152 ? 0.542 7.252 -11.549 1.00 94.19 152 GLY A C 1
ATOM 1142 O O . GLY A 1 152 ? 0.223 8.423 -11.707 1.00 94.19 152 GLY A O 1
ATOM 1143 N N . TRP A 1 153 ? 0.204 6.572 -10.453 1.00 94.56 153 TRP A N 1
ATOM 1144 C CA . TRP A 1 153 ? -0.578 7.175 -9.381 1.00 94.56 153 TRP A CA 1
ATOM 1145 C C . TRP A 1 153 ? -0.151 6.698 -7.998 1.00 94.56 153 TRP A C 1
ATOM 1147 O O . TRP A 1 153 ? 0.591 5.732 -7.842 1.00 94.56 153 TRP A O 1
ATOM 1157 N N . ARG A 1 154 ? -0.586 7.422 -6.970 1.00 93.56 154 ARG A N 1
ATOM 1158 C CA . ARG A 1 154 ? -0.355 7.068 -5.572 1.00 93.56 154 ARG A CA 1
ATOM 1159 C C . ARG A 1 154 ? -1.694 6.924 -4.874 1.00 93.56 154 ARG A C 1
ATOM 1161 O O . ARG A 1 154 ? -2.380 7.928 -4.706 1.00 93.56 154 ARG A O 1
ATOM 1168 N N . ALA A 1 155 ? -2.021 5.713 -4.432 1.00 93.75 155 ALA A N 1
ATOM 1169 C CA . ALA A 1 155 ? -3.150 5.479 -3.538 1.00 93.75 155 ALA A CA 1
ATOM 1170 C C . ALA A 1 155 ? -2.884 6.162 -2.185 1.00 93.75 155 ALA A C 1
ATOM 1172 O O . ALA A 1 155 ? -1.805 6.012 -1.611 1.00 93.75 155 ALA A O 1
ATOM 1173 N N . LEU A 1 156 ? -3.849 6.944 -1.703 1.00 92.06 156 LEU A N 1
ATOM 1174 C CA . LEU A 1 156 ? -3.722 7.738 -0.474 1.00 92.06 156 LEU A CA 1
ATOM 1175 C C . LEU A 1 156 ? -4.714 7.317 0.607 1.00 92.06 156 LEU A C 1
ATOM 1177 O O . LEU A 1 156 ? -4.452 7.534 1.786 1.00 92.06 156 LEU A O 1
ATOM 1181 N N . GLY A 1 157 ? -5.844 6.740 0.211 1.00 92.62 157 GLY A N 1
ATOM 1182 C CA . GLY A 1 157 ? -6.882 6.303 1.127 1.00 92.62 157 GLY A CA 1
ATOM 1183 C C . GLY A 1 157 ? -8.051 5.680 0.383 1.00 92.62 157 GLY A C 1
ATOM 1184 O O . GLY A 1 157 ? -8.021 5.518 -0.840 1.00 92.62 157 GLY A O 1
ATOM 1185 N N . GLY A 1 158 ? -9.083 5.336 1.136 1.00 94.12 158 GLY A N 1
ATOM 1186 C CA . GLY A 1 158 ? -10.306 4.778 0.602 1.00 94.12 158 GLY A CA 1
ATOM 1187 C C . GLY A 1 158 ? -11.470 4.971 1.558 1.00 94.12 158 GLY A C 1
ATOM 1188 O O . GLY A 1 158 ? -11.332 5.585 2.619 1.00 94.12 158 GLY A O 1
ATOM 1189 N N . HIS A 1 159 ? -12.634 4.516 1.118 1.00 93.44 159 HIS A N 1
ATOM 1190 C CA . HIS A 1 159 ? -13.773 4.311 1.995 1.00 93.44 159 HIS A CA 1
ATOM 1191 C C . HIS A 1 159 ? -14.652 3.173 1.475 1.00 93.44 159 HIS A C 1
ATOM 1193 O O . HIS A 1 159 ? -14.774 2.940 0.266 1.00 93.44 159 HIS A O 1
ATOM 1199 N N . THR A 1 160 ? -15.296 2.501 2.425 1.00 94.00 160 THR A N 1
ATOM 1200 C CA . THR A 1 160 ? -16.230 1.403 2.205 1.00 94.00 160 THR A CA 1
ATOM 1201 C C . THR A 1 160 ? -17.558 1.778 2.845 1.00 94.00 160 THR A C 1
ATOM 1203 O O . THR A 1 160 ? -17.603 2.119 4.028 1.00 94.00 160 THR A O 1
ATOM 1206 N N . GLU A 1 161 ? -18.652 1.700 2.087 1.00 91.81 161 GLU A N 1
ATOM 1207 C CA . GLU A 1 161 ? -19.996 1.984 2.604 1.00 91.81 161 GLU A CA 1
ATOM 1208 C C . GLU A 1 161 ? -20.841 0.708 2.659 1.00 91.81 161 GLU A C 1
ATOM 1210 O O . GLU A 1 161 ? -20.783 -0.131 1.764 1.00 91.81 161 GLU A O 1
ATOM 1215 N N . ALA A 1 162 ? -21.680 0.572 3.686 1.00 87.75 162 ALA A N 1
ATOM 1216 C CA . ALA A 1 162 ? -22.678 -0.491 3.766 1.00 87.75 162 ALA A CA 1
ATOM 1217 C C . ALA A 1 162 ? -24.052 0.048 3.359 1.00 87.75 162 ALA A C 1
ATOM 1219 O O . ALA A 1 162 ? -24.763 0.617 4.186 1.00 87.75 162 ALA A O 1
ATOM 1220 N N . LYS A 1 163 ? -24.439 -0.137 2.092 1.00 88.38 163 LYS A N 1
ATOM 1221 C CA . LYS A 1 163 ? -25.789 0.218 1.610 1.00 88.38 163 LYS A CA 1
ATOM 1222 C C . LYS A 1 163 ? -26.753 -0.963 1.674 1.00 88.38 163 LYS A C 1
ATOM 1224 O O . LYS A 1 163 ? -27.959 -0.773 1.806 1.00 88.38 163 LYS A O 1
ATOM 1229 N N . GLY A 1 164 ? -26.226 -2.186 1.643 1.00 86.94 164 GLY A N 1
ATOM 1230 C CA . GLY A 1 164 ? -26.973 -3.421 1.853 1.00 86.94 164 GLY A CA 1
ATOM 1231 C C . GLY A 1 164 ? -26.132 -4.660 1.546 1.00 86.94 164 GLY A C 1
ATOM 1232 O O . GLY A 1 164 ? -24.981 -4.560 1.137 1.00 86.94 164 GLY A O 1
ATOM 1233 N N . ILE A 1 165 ? -26.717 -5.852 1.697 1.00 83.62 165 ILE A N 1
ATOM 1234 C CA . ILE A 1 165 ? -26.017 -7.140 1.485 1.00 83.62 165 ILE A CA 1
ATOM 1235 C C . ILE A 1 165 ? -25.432 -7.259 0.062 1.00 83.62 165 ILE A C 1
ATOM 1237 O O . ILE A 1 165 ? -24.355 -7.823 -0.131 1.00 83.62 165 ILE A O 1
ATOM 1241 N N . GLY A 1 166 ? -26.144 -6.731 -0.936 1.00 91.88 166 GLY A N 1
ATOM 1242 C CA . GLY A 1 166 ? -25.724 -6.716 -2.339 1.00 91.88 166 GLY A CA 1
ATOM 1243 C C . GLY A 1 166 ? -25.071 -5.411 -2.795 1.00 91.88 166 GLY A C 1
ATOM 1244 O O . GLY A 1 166 ? -24.720 -5.315 -3.965 1.00 91.88 166 GLY A O 1
ATOM 1245 N N . ASP A 1 167 ? -24.916 -4.426 -1.906 1.00 94.88 167 ASP A N 1
ATOM 1246 C CA . ASP A 1 167 ? -24.415 -3.095 -2.251 1.00 94.88 167 ASP A CA 1
ATOM 1247 C C . ASP A 1 167 ? -23.410 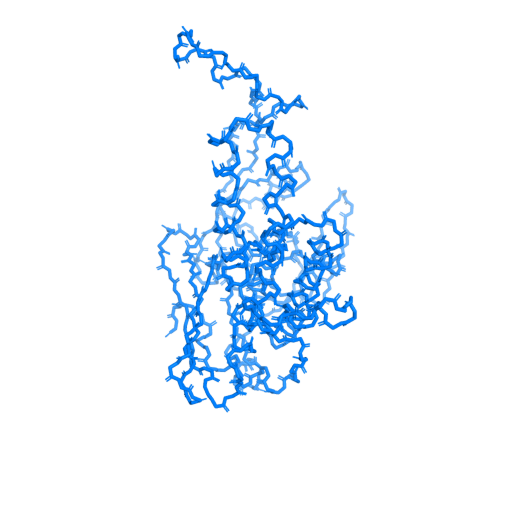-2.606 -1.201 1.00 94.88 167 ASP A C 1
ATOM 1249 O O . ASP A 1 167 ? -23.767 -2.032 -0.167 1.00 94.88 167 ASP A O 1
ATOM 1253 N N . ILE A 1 168 ? -22.139 -2.902 -1.473 1.00 96.88 168 ILE A N 1
ATOM 1254 C CA . ILE A 1 168 ? -20.992 -2.519 -0.650 1.00 96.88 168 ILE A CA 1
ATOM 1255 C C . ILE A 1 168 ? -19.988 -1.821 -1.576 1.00 96.88 168 ILE A C 1
ATOM 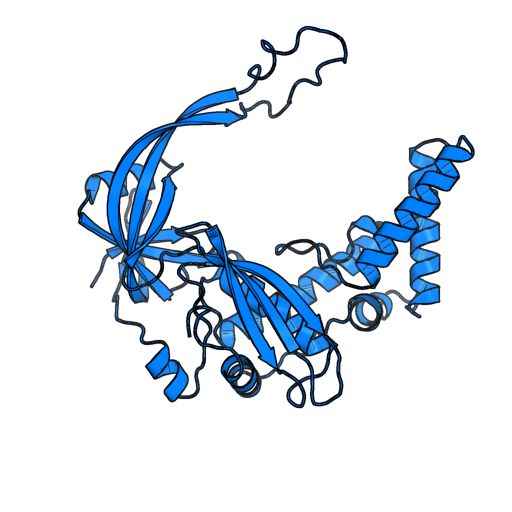1257 O O . ILE A 1 168 ? -19.071 -2.475 -2.092 1.00 96.88 168 ILE A O 1
ATOM 1261 N N . PRO A 1 169 ? -20.190 -0.527 -1.889 1.00 97.12 169 PRO A N 1
ATOM 1262 C CA . PRO A 1 169 ? -19.244 0.228 -2.691 1.00 97.12 169 PRO A CA 1
ATOM 1263 C C . PRO A 1 169 ? -17.943 0.432 -1.914 1.00 97.12 169 PRO A C 1
ATOM 1265 O O . PRO A 1 169 ? -17.943 0.839 -0.751 1.00 97.12 169 PRO A O 1
ATOM 1268 N N . VAL A 1 170 ? -16.839 0.159 -2.597 1.00 98.00 170 VAL A N 1
ATOM 1269 C CA . VAL A 1 170 ? -15.476 0.404 -2.140 1.00 98.00 170 VAL A CA 1
ATOM 1270 C C . VAL A 1 170 ? -14.831 1.373 -3.111 1.00 98.00 170 VAL A C 1
ATOM 1272 O O . VAL A 1 170 ? -14.824 1.133 -4.321 1.00 98.00 170 VAL A O 1
ATOM 1275 N N . VAL A 1 171 ? -14.272 2.454 -2.582 1.00 97.94 171 VAL A N 1
ATOM 1276 C CA . VAL A 1 171 ? -13.555 3.469 -3.353 1.00 97.94 171 VAL A CA 1
ATOM 1277 C C . VAL A 1 171 ? -12.136 3.569 -2.824 1.00 97.94 171 VAL A C 1
ATOM 1279 O O . VAL A 1 171 ? -11.928 3.689 -1.622 1.00 97.94 171 VAL A O 1
ATOM 1282 N N . VAL A 1 172 ? -11.162 3.570 -3.728 1.00 97.69 172 VAL A N 1
ATOM 1283 C CA . VAL A 1 172 ? -9.763 3.879 -3.420 1.00 97.69 172 VAL A CA 1
ATOM 1284 C C . VAL A 1 172 ? -9.384 5.126 -4.200 1.00 97.69 172 VAL A C 1
ATOM 1286 O O . VAL A 1 172 ? -9.477 5.141 -5.427 1.00 97.69 172 VAL A O 1
ATOM 1289 N N . TYR A 1 173 ? -8.959 6.168 -3.494 1.00 96.81 173 TYR A N 1
ATOM 1290 C CA . TYR A 1 173 ? -8.592 7.453 -4.077 1.00 96.81 173 TYR A CA 1
ATOM 1291 C C . TYR A 1 173 ? -7.106 7.753 -3.883 1.00 96.81 173 TYR A C 1
ATOM 1293 O O . TYR A 1 173 ? -6.416 7.223 -3.004 1.00 96.81 173 TYR A O 1
ATOM 1301 N N . GLY A 1 174 ? -6.597 8.626 -4.736 1.00 96.12 174 GLY A N 1
ATOM 1302 C CA . GLY A 1 174 ? -5.193 8.968 -4.794 1.00 96.12 174 GLY A CA 1
ATOM 1303 C C . GLY A 1 174 ? -4.938 10.141 -5.721 1.00 96.12 174 GLY A C 1
ATOM 1304 O O . GLY A 1 174 ? -5.871 10.823 -6.136 1.00 96.12 174 GLY A O 1
ATOM 1305 N N . ASN A 1 175 ? -3.672 10.345 -6.066 1.00 95.94 175 ASN A N 1
ATOM 1306 C CA . ASN A 1 175 ? -3.274 11.382 -7.012 1.00 95.94 175 ASN A CA 1
ATOM 1307 C C . ASN A 1 175 ? -2.470 10.783 -8.164 1.00 95.94 175 ASN A C 1
ATOM 1309 O O . ASN A 1 175 ? -1.631 9.905 -7.943 1.00 95.94 175 ASN A O 1
ATOM 1313 N N . ASP A 1 176 ? -2.676 11.310 -9.366 1.00 94.62 176 ASP A N 1
ATOM 1314 C CA . ASP A 1 176 ? -1.765 11.131 -10.493 1.00 94.62 176 ASP A CA 1
ATOM 1315 C C . ASP A 1 176 ? -0.384 11.693 -10.110 1.00 94.62 176 ASP A C 1
ATOM 1317 O O . ASP A 1 176 ? -0.259 12.807 -9.594 1.00 94.62 176 ASP A O 1
ATOM 1321 N N . VAL A 1 177 ? 0.668 10.902 -10.313 1.00 91.75 177 VAL A N 1
ATOM 1322 C CA . VAL A 1 177 ? 2.036 11.264 -9.920 1.00 91.75 177 VAL A CA 1
ATOM 1323 C C . VAL A 1 177 ? 2.598 12.378 -10.803 1.00 91.75 177 VAL A C 1
ATOM 1325 O O . VAL A 1 177 ? 3.447 13.141 -10.343 1.00 91.75 177 VAL A O 1
ATOM 1328 N N . GLU A 1 178 ? 2.144 12.490 -12.051 1.00 90.69 178 GLU A N 1
ATOM 1329 C CA . GLU A 1 178 ? 2.688 13.448 -13.012 1.00 90.69 178 GLU A CA 1
ATOM 1330 C C . GLU A 1 178 ? 2.195 14.875 -12.745 1.00 90.69 178 GLU A C 1
ATOM 1332 O O . GLU A 1 178 ? 2.987 15.819 -12.728 1.00 90.69 178 GLU A O 1
ATOM 1337 N N . ASN A 1 179 ? 0.890 15.038 -12.529 1.00 91.06 179 ASN A N 1
ATOM 1338 C CA . ASN A 1 179 ? 0.237 16.349 -12.425 1.00 91.06 179 ASN A CA 1
ATOM 1339 C C . ASN A 1 179 ? -0.406 16.615 -11.051 1.00 91.06 179 ASN A C 1
ATOM 1341 O O . ASN A 1 179 ? -0.831 17.740 -10.790 1.00 91.06 179 ASN A O 1
ATOM 1345 N N . GLY A 1 180 ? -0.459 15.620 -10.161 1.00 92.31 180 GLY A N 1
ATOM 1346 C CA . GLY A 1 180 ? -1.042 15.747 -8.827 1.00 92.31 180 GLY A CA 1
ATOM 1347 C C . GLY A 1 180 ? -2.571 15.786 -8.797 1.00 92.31 180 GLY A C 1
ATOM 1348 O O . GLY A 1 180 ? -3.129 16.030 -7.728 1.00 92.31 180 GLY A O 1
ATOM 1349 N N . MET A 1 181 ? -3.251 15.571 -9.928 1.00 94.75 181 MET A N 1
ATOM 1350 C CA . MET A 1 181 ? -4.711 15.582 -9.982 1.00 94.75 181 MET A CA 1
ATOM 1351 C C . MET A 1 181 ? -5.29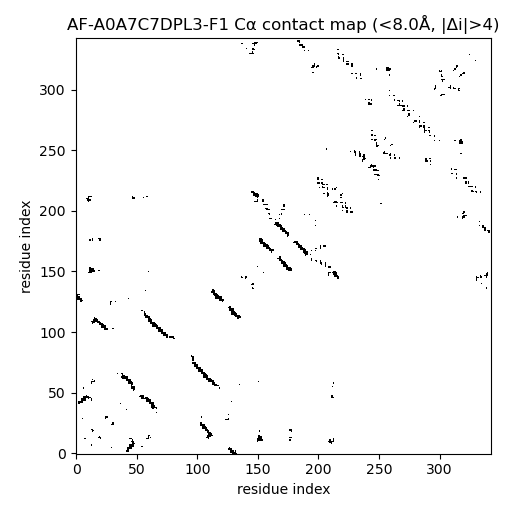8 14.404 -9.196 1.00 94.75 181 MET A C 1
ATOM 1353 O O . MET A 1 181 ? -4.745 13.301 -9.250 1.00 94.75 181 MET A O 1
ATOM 1357 N N . PRO A 1 182 ? -6.422 14.616 -8.489 1.00 97.00 182 PRO A N 1
ATOM 1358 C CA . PRO A 1 182 ? -7.101 13.548 -7.779 1.00 97.00 182 PRO A CA 1
ATOM 1359 C C . PRO A 1 182 ? -7.686 12.541 -8.771 1.00 97.00 182 PRO A C 1
ATOM 1361 O O . PRO A 1 182 ? -8.303 12.919 -9.767 1.00 97.00 182 PRO A O 1
ATOM 1364 N N . ILE A 1 183 ? -7.514 11.260 -8.471 1.00 96.62 183 ILE A N 1
ATOM 1365 C CA . ILE A 1 183 ? -8.064 10.140 -9.237 1.00 96.62 183 ILE A CA 1
ATOM 1366 C C . ILE A 1 183 ? -8.573 9.063 -8.279 1.00 96.62 183 ILE A C 1
ATOM 1368 O O . ILE A 1 183 ? -8.194 9.027 -7.105 1.00 96.62 183 ILE A O 1
ATOM 1372 N N . GLN A 1 184 ? -9.424 8.167 -8.773 1.00 97.44 184 GLN A N 1
ATOM 1373 C CA . GLN A 1 184 ? -9.966 7.083 -7.963 1.00 97.44 184 GLN A CA 1
ATOM 1374 C C . GLN A 1 184 ? -10.323 5.863 -8.804 1.00 97.44 184 GLN A C 1
ATOM 1376 O O . GLN A 1 184 ? -10.607 5.973 -9.993 1.00 97.44 184 GLN A O 1
ATOM 1381 N N . ILE A 1 185 ? -10.380 4.717 -8.139 1.00 98.25 185 ILE A N 1
ATOM 1382 C CA . ILE A 1 185 ? -11.020 3.500 -8.630 1.00 98.25 185 ILE A CA 1
ATOM 1383 C C . ILE A 1 185 ? -12.149 3.129 -7.679 1.00 98.25 185 ILE A C 1
ATOM 1385 O O . ILE A 1 185 ? -12.088 3.410 -6.480 1.00 98.25 185 ILE A O 1
ATOM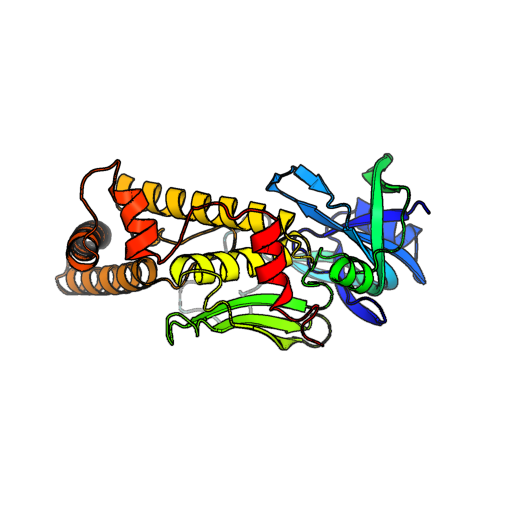 1389 N N . SER A 1 186 ? -13.179 2.478 -8.203 1.00 97.81 186 SER A N 1
ATOM 1390 C CA . SER A 1 186 ? -14.286 2.002 -7.382 1.00 97.81 186 SER A CA 1
ATOM 1391 C C . SER A 1 186 ? -14.781 0.647 -7.856 1.00 97.81 186 SER A C 1
ATOM 1393 O O . SER A 1 186 ? -14.644 0.308 -9.030 1.00 97.81 186 SER A O 1
ATOM 1395 N N . ALA A 1 187 ? -15.343 -0.121 -6.931 1.00 97.75 187 ALA A N 1
ATOM 1396 C CA . ALA A 1 187 ? -16.000 -1.386 -7.208 1.00 97.75 187 ALA A CA 1
ATOM 1397 C C . ALA A 1 187 ? -17.141 -1.607 -6.219 1.00 97.75 187 ALA A C 1
ATOM 1399 O O . ALA A 1 187 ? -17.097 -1.130 -5.088 1.00 97.75 187 ALA A O 1
ATOM 1400 N N . ASN A 1 188 ? -18.142 -2.385 -6.622 1.00 97.56 188 ASN A N 1
ATOM 1401 C CA . ASN A 1 188 ? -19.135 -2.909 -5.693 1.00 97.56 188 ASN A CA 1
ATOM 1402 C C . ASN A 1 188 ? -18.761 -4.342 -5.306 1.00 97.56 188 ASN A C 1
ATOM 1404 O O . ASN A 1 188 ? -18.682 -5.218 -6.172 1.00 97.56 188 ASN A O 1
ATOM 1408 N N . LEU A 1 189 ? -18.520 -4.569 -4.015 1.00 97.19 189 LEU A N 1
ATOM 1409 C CA . LEU A 1 189 ? -18.150 -5.875 -3.464 1.00 97.19 189 LEU A CA 1
ATOM 1410 C C . LEU A 1 189 ? -19.325 -6.600 -2.790 1.00 97.19 189 LEU A C 1
ATOM 1412 O O . LEU A 1 189 ? -19.155 -7.701 -2.255 1.00 97.19 189 LEU A O 1
ATOM 1416 N N . GLY A 1 190 ? -20.521 -6.010 -2.846 1.00 95.19 190 GLY A N 1
ATOM 1417 C CA . GLY A 1 190 ? -21.750 -6.616 -2.357 1.00 95.19 190 GLY A CA 1
ATOM 1418 C C . GLY A 1 190 ? -22.014 -7.982 -2.995 1.00 95.19 190 GLY A C 1
ATOM 1419 O O . GLY A 1 190 ? -21.687 -8.238 -4.155 1.00 95.19 190 GLY A O 1
ATOM 1420 N N . GLY A 1 191 ? -22.550 -8.911 -2.204 1.00 92.94 191 GLY A N 1
ATOM 1421 C CA . GLY A 1 191 ? -22.766 -10.303 -2.610 1.00 92.94 191 GLY A CA 1
ATOM 1422 C C . GLY A 1 191 ? -21.494 -11.152 -2.777 1.00 92.94 191 GLY A C 1
ATOM 1423 O O . GLY A 1 191 ? -21.603 -12.374 -2.872 1.00 92.94 191 GLY A O 1
ATOM 1424 N N . LEU A 1 192 ? -20.293 -10.557 -2.776 1.00 94.06 192 LEU A N 1
ATOM 1425 C CA . LEU A 1 192 ? -19.023 -11.291 -2.818 1.00 94.06 192 LEU A CA 1
ATOM 1426 C C . LEU A 1 192 ? -18.403 -11.463 -1.438 1.00 94.06 192 LEU A C 1
ATOM 1428 O O . LEU A 1 192 ? -17.795 -12.502 -1.174 1.00 94.06 192 LEU A O 1
ATOM 1432 N N . VAL A 1 193 ? -18.518 -10.461 -0.571 1.00 94.81 193 VAL A N 1
ATOM 1433 C CA . VAL A 1 193 ? -17.927 -10.428 0.773 1.00 94.81 193 VAL A CA 1
ATOM 1434 C C . VAL A 1 193 ? -18.813 -9.613 1.725 1.00 94.81 193 VAL A C 1
ATOM 1436 O O . VAL A 1 193 ? -19.677 -8.867 1.276 1.00 94.81 193 VAL A O 1
ATOM 1439 N N . GLY A 1 194 ? -18.618 -9.782 3.037 1.00 93.25 194 GLY A N 1
ATOM 1440 C CA . GLY A 1 194 ? -19.246 -8.929 4.054 1.00 93.25 194 GLY A CA 1
ATOM 1441 C C . GLY A 1 194 ? -18.565 -7.561 4.171 1.00 93.25 194 GLY A C 1
ATOM 1442 O O . GLY A 1 194 ? -17.495 -7.349 3.596 1.00 93.25 194 GLY A O 1
ATOM 1443 N N . LEU A 1 195 ? -19.169 -6.652 4.941 1.00 92.12 195 LEU A N 1
ATOM 1444 C CA . LEU A 1 195 ? -18.687 -5.279 5.131 1.00 92.12 195 LEU A CA 1
ATOM 1445 C C . LEU A 1 195 ? -17.259 -5.234 5.687 1.00 92.12 195 LEU A C 1
ATOM 1447 O O . LEU A 1 195 ? -16.401 -4.544 5.145 1.00 92.12 195 LEU A O 1
ATOM 1451 N N . GLU A 1 196 ? -16.991 -6.001 6.740 1.00 91.88 196 GLU A N 1
ATOM 1452 C CA . GLU A 1 196 ? -15.700 -6.022 7.429 1.00 91.88 196 GLU A CA 1
ATOM 1453 C C . GLU A 1 196 ? -14.590 -6.521 6.499 1.00 91.88 196 GLU A C 1
ATOM 1455 O O . GLU A 1 196 ? -13.467 -6.008 6.469 1.00 91.88 196 GLU A O 1
ATOM 1460 N N . GLN A 1 197 ? -14.928 -7.511 5.673 1.00 94.12 197 GLN A N 1
ATOM 1461 C CA . GLN A 1 197 ? -14.021 -8.056 4.677 1.00 94.12 197 GLN A CA 1
ATOM 1462 C C . GLN A 1 197 ? -13.799 -7.079 3.516 1.00 94.12 197 GLN A C 1
ATOM 1464 O O . GLN A 1 197 ? -12.672 -6.993 3.034 1.00 94.12 197 GLN A O 1
ATOM 1469 N N . ALA A 1 198 ? -14.826 -6.341 3.080 1.00 95.38 198 ALA A N 1
ATOM 1470 C CA . ALA A 1 198 ? -14.705 -5.304 2.053 1.00 95.38 198 ALA A CA 1
ATOM 1471 C C . ALA A 1 198 ? -13.804 -4.148 2.515 1.00 95.38 198 ALA A C 1
ATOM 1473 O O . ALA A 1 198 ? -12.890 -3.770 1.786 1.00 95.38 198 ALA A O 1
ATOM 1474 N N . HIS A 1 199 ? -13.982 -3.678 3.751 1.00 94.31 199 HIS A N 1
ATOM 1475 C CA . HIS A 1 199 ? -13.130 -2.656 4.364 1.00 94.31 199 HIS A CA 1
ATOM 1476 C C . HIS A 1 199 ? -11.676 -3.140 4.497 1.00 94.31 199 HIS A C 1
ATOM 1478 O O . HIS A 1 199 ? -10.736 -2.442 4.125 1.00 94.31 199 HIS A O 1
ATOM 1484 N N . THR A 1 200 ? -11.473 -4.397 4.904 1.00 94.88 200 THR A N 1
ATOM 1485 C CA . THR A 1 200 ? -10.125 -4.991 4.935 1.00 94.88 200 THR A CA 1
ATOM 1486 C C . THR A 1 200 ? -9.511 -5.092 3.527 1.00 94.88 200 THR A C 1
ATOM 1488 O O . THR A 1 200 ? -8.310 -4.883 3.351 1.00 94.88 200 THR A O 1
ATOM 1491 N N . ILE A 1 201 ? -10.315 -5.407 2.502 1.00 96.44 201 ILE A N 1
ATOM 1492 C CA . ILE A 1 201 ? -9.874 -5.451 1.098 1.00 96.44 201 ILE A CA 1
ATOM 1493 C C . ILE A 1 201 ? -9.462 -4.061 0.610 1.00 96.44 201 ILE A C 1
ATOM 1495 O O . ILE A 1 201 ? -8.428 -3.956 -0.041 1.00 96.44 201 ILE A O 1
ATOM 1499 N N . GLU A 1 202 ? -10.218 -3.011 0.929 1.00 96.19 202 GLU A N 1
ATOM 1500 C CA . GLU A 1 202 ? -9.881 -1.622 0.590 1.00 96.19 202 GLU A CA 1
ATOM 1501 C C . GLU A 1 202 ? -8.468 -1.261 1.069 1.00 96.19 202 GLU A C 1
ATOM 1503 O O . GLU A 1 202 ? -7.599 -0.893 0.272 1.00 96.19 202 GLU A O 1
ATOM 1508 N N . HIS A 1 203 ? -8.205 -1.471 2.358 1.00 95.38 203 HIS A N 1
ATOM 1509 C CA . HIS A 1 203 ? -6.897 -1.252 2.968 1.00 95.38 203 HIS A CA 1
ATOM 1510 C C . HIS A 1 203 ? -5.802 -2.100 2.318 1.00 95.38 203 HIS A C 1
ATOM 1512 O O . HIS A 1 203 ? -4.686 -1.636 2.055 1.00 95.38 203 HIS A O 1
ATOM 1518 N N . ALA A 1 204 ? -6.111 -3.360 2.024 1.00 95.00 204 ALA A N 1
ATOM 1519 C CA . ALA A 1 204 ? -5.168 -4.267 1.400 1.00 95.00 204 ALA A CA 1
ATOM 1520 C C . ALA A 1 204 ? -4.847 -3.884 -0.057 1.00 95.00 204 ALA A C 1
ATOM 1522 O O . ALA A 1 204 ? -3.698 -4.047 -0.474 1.00 95.00 204 ALA A O 1
ATOM 1523 N N . VAL A 1 205 ? -5.804 -3.324 -0.808 1.00 96.69 205 VAL A N 1
ATOM 1524 C CA . VAL A 1 205 ? -5.580 -2.749 -2.144 1.00 96.69 205 VAL A CA 1
ATOM 1525 C C . VAL A 1 205 ? -4.662 -1.536 -2.040 1.00 96.69 205 VAL A C 1
ATOM 1527 O O . VAL A 1 205 ? -3.640 -1.505 -2.725 1.00 96.69 205 VAL A O 1
ATOM 1530 N N . ILE A 1 206 ? -4.961 -0.582 -1.151 1.00 95.06 206 ILE A N 1
ATOM 1531 C CA . ILE A 1 206 ? -4.129 0.616 -0.935 1.00 95.06 206 ILE A CA 1
ATOM 1532 C C . ILE A 1 206 ? -2.691 0.213 -0.605 1.00 95.06 206 ILE A C 1
ATOM 1534 O O . ILE A 1 206 ? -1.748 0.687 -1.241 1.00 95.06 206 ILE A O 1
ATOM 1538 N N . ARG A 1 207 ? -2.508 -0.717 0.340 1.00 93.06 207 ARG A N 1
ATOM 1539 C CA . ARG A 1 207 ? -1.182 -1.230 0.706 1.00 93.06 207 ARG A CA 1
ATOM 1540 C C . ARG A 1 207 ? -0.498 -1.933 -0.459 1.00 93.06 207 ARG A C 1
ATOM 1542 O O . ARG A 1 207 ? 0.675 -1.678 -0.707 1.00 93.06 207 ARG A O 1
ATOM 1549 N N . SER A 1 208 ? -1.211 -2.789 -1.190 1.00 94.19 208 SER A N 1
ATOM 1550 C CA . SER A 1 208 ? -0.646 -3.491 -2.345 1.00 94.19 208 SER A CA 1
ATOM 1551 C C . SER A 1 208 ? -0.135 -2.520 -3.413 1.00 94.19 208 SER A C 1
ATOM 1553 O O . SER A 1 208 ? 0.955 -2.712 -3.951 1.00 94.19 208 SER A O 1
ATOM 1555 N N . LEU A 1 209 ? -0.886 -1.459 -3.702 1.00 94.56 209 LEU A N 1
ATOM 1556 C CA . LEU A 1 209 ? -0.487 -0.442 -4.673 1.00 94.56 209 LEU A CA 1
ATOM 1557 C C . LEU A 1 209 ? 0.696 0.387 -4.164 1.00 94.56 209 LEU A C 1
ATOM 1559 O O . LEU A 1 209 ? 1.675 0.550 -4.885 1.00 94.56 209 LEU A O 1
ATOM 1563 N N . SER A 1 210 ? 0.659 0.829 -2.908 1.00 90.81 210 SER A N 1
ATOM 1564 C CA . SER A 1 210 ? 1.742 1.610 -2.295 1.00 90.81 210 SER A CA 1
ATOM 1565 C C . SER A 1 210 ? 3.040 0.822 -2.120 1.00 90.81 210 SER A C 1
ATOM 1567 O O . SER A 1 210 ? 4.117 1.403 -2.121 1.00 90.81 210 SER A O 1
ATOM 1569 N N . GLN A 1 211 ? 2.973 -0.499 -1.965 1.00 90.50 211 GLN A N 1
ATOM 1570 C CA . GLN A 1 211 ? 4.160 -1.319 -1.739 1.00 90.50 211 GLN A CA 1
ATOM 1571 C C . GLN A 1 211 ? 4.722 -1.911 -3.033 1.00 90.50 211 GLN A C 1
ATOM 1573 O O . GLN A 1 211 ? 5.934 -1.940 -3.222 1.00 90.50 211 GLN A O 1
ATOM 1578 N N . TYR A 1 212 ? 3.853 -2.393 -3.925 1.00 92.69 212 TYR A N 1
ATOM 1579 C CA . TYR A 1 212 ? 4.258 -3.157 -5.108 1.00 92.69 212 TYR A CA 1
ATOM 1580 C C . TYR A 1 212 ? 3.995 -2.428 -6.427 1.00 92.69 212 TYR A C 1
ATOM 1582 O O . TYR A 1 212 ? 4.312 -2.968 -7.486 1.00 92.69 212 TYR A O 1
ATOM 1590 N N . GLY A 1 213 ? 3.333 -1.268 -6.411 1.00 93.00 213 GLY A N 1
ATOM 1591 C CA . GLY A 1 213 ? 2.833 -0.626 -7.630 1.00 93.00 213 GLY A CA 1
ATOM 1592 C C . GLY A 1 213 ? 1.858 -1.508 -8.425 1.00 93.00 213 GLY A C 1
ATOM 1593 O O . GLY A 1 213 ? 1.563 -1.204 -9.578 1.00 93.00 213 GLY A O 1
ATOM 1594 N N . LEU A 1 214 ? 1.392 -2.630 -7.858 1.00 95.12 214 LEU A N 1
ATOM 1595 C CA . LEU A 1 214 ? 0.556 -3.639 -8.507 1.00 95.12 214 LEU A CA 1
ATOM 1596 C C . LEU A 1 214 ? -0.245 -4.422 -7.461 1.00 95.12 214 LEU A C 1
ATOM 1598 O O . LEU A 1 214 ? 0.326 -5.073 -6.581 1.00 95.12 214 LEU A O 1
ATOM 1602 N N . CYS A 1 215 ? -1.565 -4.453 -7.611 1.00 96.88 215 CYS A N 1
ATOM 1603 C CA . CYS A 1 215 ? -2.431 -5.303 -6.804 1.00 96.88 215 CYS A CA 1
ATOM 1604 C C . CYS A 1 215 ? -2.812 -6.559 -7.593 1.00 96.88 215 CYS A C 1
ATOM 1606 O O . CYS A 1 215 ? -3.641 -6.508 -8.495 1.00 96.88 215 CYS A O 1
ATOM 1608 N N . THR A 1 216 ? -2.185 -7.689 -7.265 1.00 96.81 216 THR A N 1
ATOM 1609 C CA . THR A 1 216 ? -2.544 -9.022 -7.786 1.00 96.81 216 THR A CA 1
ATOM 1610 C C . THR A 1 216 ? -3.263 -9.828 -6.703 1.00 96.81 216 THR A C 1
ATOM 1612 O O . THR A 1 216 ? -3.101 -9.495 -5.528 1.00 96.81 216 THR A O 1
ATOM 1615 N N . PRO A 1 217 ? -3.958 -10.940 -7.019 1.00 97.25 217 PRO A N 1
ATOM 1616 C CA . PRO A 1 217 ? -4.584 -11.783 -5.998 1.00 97.25 217 PRO A CA 1
ATOM 1617 C C . PRO A 1 217 ? -3.608 -12.226 -4.897 1.00 97.25 217 PRO A C 1
ATOM 1619 O O . PRO A 1 217 ? -3.964 -12.261 -3.722 1.00 97.25 217 PRO A O 1
ATOM 1622 N N . ARG A 1 218 ? -2.347 -12.512 -5.256 1.00 94.75 218 ARG A N 1
ATOM 1623 C CA . ARG A 1 218 ? -1.298 -12.887 -4.294 1.00 94.75 218 ARG A CA 1
ATOM 1624 C C . ARG A 1 218 ? -0.873 -11.725 -3.398 1.00 94.75 218 ARG A C 1
ATOM 1626 O O . ARG A 1 218 ? -0.726 -11.925 -2.195 1.00 94.75 218 ARG A O 1
ATOM 1633 N N . ASN A 1 219 ? -0.668 -10.537 -3.970 1.00 93.75 219 ASN A N 1
ATOM 1634 C CA . ASN A 1 219 ? -0.293 -9.356 -3.188 1.00 93.75 219 ASN A CA 1
ATOM 1635 C C . ASN A 1 219 ? -1.446 -8.947 -2.268 1.00 93.75 219 ASN A C 1
ATOM 1637 O O . ASN A 1 219 ? -1.221 -8.743 -1.082 1.00 93.75 219 ASN A O 1
ATOM 1641 N N . LEU A 1 220 ? -2.680 -8.961 -2.781 1.00 95.88 220 LEU A N 1
ATOM 1642 C CA . LEU A 1 220 ? -3.880 -8.658 -2.011 1.00 95.88 220 LEU A CA 1
ATOM 1643 C C . LEU A 1 220 ? -4.031 -9.607 -0.818 1.00 95.88 220 LEU A C 1
ATOM 1645 O O . LEU A 1 220 ? -4.227 -9.154 0.306 1.00 95.88 220 LEU A O 1
ATOM 1649 N N . GLN A 1 221 ? -3.860 -10.917 -1.027 1.00 95.56 221 GLN A N 1
ATOM 1650 C CA . GLN A 1 221 ? -3.906 -11.894 0.064 1.00 95.56 221 GLN A CA 1
ATOM 1651 C C . GLN A 1 221 ? -2.839 -11.621 1.135 1.00 95.56 221 GLN A C 1
ATOM 1653 O O . GLN A 1 221 ? -3.119 -11.731 2.330 1.00 95.56 221 GLN A O 1
ATOM 1658 N N . ALA A 1 222 ? -1.613 -11.288 0.720 1.00 92.75 222 ALA A N 1
ATOM 1659 C CA . ALA A 1 222 ? -0.534 -10.946 1.640 1.00 92.75 222 ALA A CA 1
ATOM 1660 C C . ALA A 1 222 ? -0.840 -9.651 2.411 1.00 92.75 222 ALA A C 1
ATOM 1662 O O . ALA A 1 222 ? -0.671 -9.613 3.628 1.00 92.75 222 ALA A O 1
ATOM 1663 N N . SER A 1 223 ? -1.359 -8.626 1.732 1.00 92.94 223 SER A N 1
ATOM 1664 C CA . SER A 1 223 ? -1.742 -7.357 2.349 1.00 92.94 223 SER A CA 1
ATOM 1665 C C . SER A 1 223 ? -2.915 -7.497 3.323 1.00 92.94 223 SER A C 1
ATOM 1667 O O . SER A 1 223 ? -2.871 -6.855 4.364 1.00 92.94 223 SER A O 1
ATOM 1669 N N . ILE A 1 224 ? -3.903 -8.367 3.063 1.00 94.19 224 ILE A N 1
ATOM 1670 C CA . ILE A 1 224 ? -4.987 -8.680 4.021 1.00 94.19 224 ILE A CA 1
ATOM 1671 C C . ILE A 1 224 ? -4.406 -9.281 5.306 1.00 94.19 224 ILE A C 1
ATOM 1673 O O . ILE A 1 224 ? -4.730 -8.840 6.406 1.00 94.19 224 ILE A O 1
ATOM 1677 N N . LYS A 1 225 ? -3.514 -10.272 5.174 1.00 92.81 225 LYS A N 1
ATOM 1678 C CA . LYS A 1 225 ? -2.863 -10.909 6.331 1.00 92.81 225 LYS A CA 1
ATOM 1679 C C . LYS A 1 225 ? -2.063 -9.901 7.150 1.00 92.81 225 LYS A C 1
ATOM 1681 O O . LYS A 1 225 ? -2.107 -9.942 8.376 1.00 92.81 225 LYS A O 1
ATOM 1686 N N . MET A 1 226 ? -1.335 -9.020 6.469 1.00 91.31 226 MET A N 1
ATOM 1687 C CA . MET A 1 226 ? -0.511 -7.998 7.106 1.00 91.31 226 MET A CA 1
ATOM 1688 C C . MET A 1 226 ? -1.359 -6.944 7.817 1.00 91.31 226 MET A C 1
ATOM 1690 O O . MET A 1 226 ? -1.100 -6.682 8.984 1.00 91.31 226 MET A O 1
ATOM 1694 N N . GLU A 1 227 ? -2.398 -6.412 7.164 1.00 91.50 227 GLU A N 1
ATOM 1695 C CA . GLU A 1 227 ? -3.349 -5.470 7.776 1.00 91.50 227 GLU A CA 1
ATOM 1696 C C . GLU A 1 227 ? -3.930 -6.057 9.065 1.00 91.50 227 GLU A C 1
ATOM 1698 O O . GLU A 1 227 ? -3.814 -5.463 10.134 1.00 91.50 227 GLU A O 1
ATOM 1703 N N . ALA A 1 228 ? -4.482 -7.271 8.993 1.00 91.75 228 ALA A N 1
ATOM 1704 C CA . ALA A 1 228 ? -5.079 -7.918 10.154 1.00 91.75 228 ALA A CA 1
ATOM 1705 C C . ALA A 1 228 ? -4.054 -8.165 11.276 1.00 91.75 228 ALA A C 1
ATOM 1707 O O . ALA A 1 228 ? -4.381 -8.001 12.452 1.00 91.75 228 ALA A O 1
ATOM 1708 N N . ALA A 1 229 ? -2.817 -8.548 10.941 1.00 92.38 229 ALA A N 1
ATOM 1709 C CA . ALA A 1 229 ? -1.758 -8.756 11.926 1.00 92.38 229 ALA A CA 1
ATOM 1710 C C . ALA A 1 229 ? -1.323 -7.445 12.605 1.00 92.38 229 ALA A C 1
ATOM 1712 O O . ALA A 1 229 ? -1.202 -7.410 13.829 1.00 92.38 229 ALA A O 1
ATOM 1713 N N . GLU A 1 230 ? -1.137 -6.368 11.838 1.00 92.62 230 GLU A N 1
ATOM 1714 C CA . GLU A 1 230 ? -0.772 -5.045 12.360 1.00 92.62 230 GLU A CA 1
ATOM 1715 C C . GLU A 1 230 ? -1.878 -4.479 13.256 1.00 92.62 230 GLU A C 1
ATOM 1717 O O . GLU A 1 230 ? -1.597 -4.026 14.364 1.00 92.62 230 GLU A O 1
ATOM 1722 N N . LEU A 1 231 ? -3.144 -4.587 12.842 1.00 93.06 231 LEU A N 1
ATOM 1723 C CA . LEU A 1 231 ? -4.279 -4.140 13.648 1.00 93.06 231 LEU A CA 1
ATOM 1724 C C . LEU A 1 231 ? -4.408 -4.930 14.950 1.00 93.06 231 LEU A C 1
ATOM 1726 O O . LEU A 1 231 ? -4.578 -4.326 16.011 1.00 93.06 231 LEU A O 1
ATOM 1730 N N . LYS A 1 232 ? -4.259 -6.260 14.906 1.00 93.75 232 LYS A N 1
ATOM 1731 C CA . LYS A 1 232 ? -4.214 -7.092 16.120 1.00 93.75 232 LYS A CA 1
ATOM 1732 C C . LYS A 1 232 ? -3.066 -6.685 17.040 1.00 93.75 232 LYS A C 1
ATOM 1734 O O . LYS A 1 232 ? -3.283 -6.589 18.243 1.00 93.75 232 LYS A O 1
ATOM 1739 N N . GLY A 1 233 ? -1.887 -6.399 16.487 1.00 93.06 233 GLY A N 1
ATOM 1740 C CA . GLY A 1 233 ? -0.751 -5.873 17.245 1.00 93.06 233 GLY A CA 1
ATOM 1741 C C . GLY A 1 233 ? -1.048 -4.511 17.878 1.00 93.06 233 GLY A C 1
ATOM 1742 O O . GLY A 1 233 ? -0.745 -4.300 19.049 1.00 93.06 233 GLY A O 1
ATOM 1743 N N . SER A 1 234 ? -1.714 -3.611 17.148 1.00 94.06 234 SER A N 1
ATOM 1744 C CA . SER A 1 234 ? -2.130 -2.300 17.664 1.00 94.06 234 SER A CA 1
ATOM 1745 C C . SER A 1 234 ? -3.122 -2.429 18.827 1.00 94.06 234 SER A C 1
ATOM 1747 O O . SER A 1 234 ? -3.002 -1.727 19.830 1.00 94.06 234 SER A O 1
ATOM 1749 N N . LEU A 1 235 ? -4.065 -3.375 18.729 1.00 93.50 235 LEU A N 1
ATOM 1750 C CA . LEU A 1 235 ? -5.020 -3.693 19.788 1.00 93.50 235 LEU A CA 1
ATOM 1751 C C . LEU A 1 235 ? -4.316 -4.295 21.001 1.00 93.50 235 LEU A C 1
ATOM 1753 O O . LEU A 1 235 ? -4.590 -3.877 22.122 1.00 93.50 235 LEU A O 1
ATOM 1757 N N . ASP A 1 236 ? -3.408 -5.246 20.790 1.00 93.19 236 ASP A N 1
ATOM 1758 C CA . ASP A 1 236 ? -2.645 -5.868 21.870 1.00 93.19 236 ASP A CA 1
ATOM 1759 C C . ASP A 1 236 ? -1.832 -4.825 22.644 1.00 93.19 236 ASP A C 1
ATOM 1761 O O . ASP A 1 236 ? -1.999 -4.685 23.853 1.00 93.19 236 ASP A O 1
ATOM 1765 N N . VAL A 1 237 ? -1.045 -4.000 21.946 1.00 92.19 237 VAL A N 1
ATOM 1766 C CA . VAL A 1 237 ? -0.283 -2.908 22.569 1.00 92.19 237 VAL A CA 1
ATOM 1767 C C . VAL A 1 237 ? -1.217 -1.934 23.290 1.00 92.19 237 VAL A C 1
ATOM 1769 O O . VAL A 1 237 ? -1.001 -1.621 24.463 1.00 92.19 237 VAL A O 1
ATOM 1772 N N . GLY A 1 238 ? -2.284 -1.476 22.631 1.00 92.75 238 GLY A N 1
ATOM 1773 C CA . GLY A 1 238 ? -3.191 -0.493 23.216 1.00 92.75 238 GLY A CA 1
ATOM 1774 C C . GLY A 1 238 ? -3.938 -1.016 24.446 1.00 92.75 238 GLY A C 1
ATOM 1775 O O . GLY A 1 238 ? -4.109 -0.278 25.416 1.00 92.75 238 GLY A O 1
ATOM 1776 N N . PHE A 1 239 ? -4.317 -2.295 24.481 1.00 91.31 239 PHE A N 1
ATOM 1777 C CA . PHE A 1 239 ? -4.951 -2.891 25.658 1.00 91.31 239 PHE A CA 1
ATOM 1778 C C . PHE A 1 239 ? -3.954 -3.248 26.762 1.00 91.31 239 PHE A C 1
ATOM 1780 O O . PHE A 1 239 ? -4.254 -3.007 27.934 1.00 91.31 239 PHE A O 1
ATOM 1787 N N . SER A 1 240 ? -2.791 -3.798 26.415 1.00 91.25 240 SER A N 1
ATOM 1788 C CA . SER A 1 240 ? -1.775 -4.250 27.372 1.00 91.25 240 SER A CA 1
ATOM 1789 C C . SER A 1 240 ? -1.091 -3.080 28.082 1.00 91.25 240 SER A C 1
ATOM 1791 O O . SER A 1 240 ? -0.863 -3.140 29.290 1.00 91.25 240 SER A O 1
ATOM 1793 N N . PHE A 1 241 ? -0.838 -1.980 27.367 1.00 92.56 241 PHE A N 1
ATOM 1794 C CA . PHE A 1 241 ? -0.182 -0.784 27.911 1.00 92.56 241 PHE A CA 1
ATOM 1795 C C . PHE A 1 241 ? -1.142 0.369 28.212 1.00 92.56 241 PHE A C 1
ATOM 1797 O O . PHE A 1 241 ? -0.707 1.445 28.613 1.00 92.56 241 PHE A O 1
ATOM 1804 N N . LYS A 1 242 ? -2.452 0.147 28.057 1.00 93.88 242 LYS A N 1
ATOM 1805 C CA . LYS A 1 242 ? -3.502 1.154 28.256 1.00 93.88 242 LYS A CA 1
ATOM 1806 C C . LYS A 1 242 ? -3.324 2.402 27.382 1.00 93.88 242 LYS A C 1
ATOM 1808 O O . LYS A 1 242 ? -3.503 3.523 27.848 1.00 93.88 242 LYS A O 1
ATOM 1813 N N . MET A 1 243 ? -2.984 2.202 26.116 1.00 94.62 243 MET A N 1
ATOM 1814 C CA . MET A 1 243 ? -2.711 3.261 25.144 1.00 94.62 243 MET A CA 1
ATOM 1815 C C . MET A 1 243 ? -3.763 3.256 24.023 1.00 94.62 243 MET A C 1
ATOM 1817 O O . MET A 1 243 ? -3.475 2.790 22.922 1.00 94.62 243 MET A O 1
ATOM 1821 N N . PRO A 1 244 ? -4.997 3.736 24.266 1.00 93.38 244 PRO A N 1
ATOM 1822 C CA . PRO A 1 244 ? -6.037 3.792 23.240 1.00 93.38 244 PRO A CA 1
ATOM 1823 C C . PRO A 1 244 ? -5.656 4.637 22.012 1.00 93.38 244 PRO A C 1
ATOM 1825 O O . PRO A 1 244 ? -6.199 4.422 20.934 1.00 93.38 244 PRO A O 1
ATOM 1828 N N . GLU A 1 245 ? -4.702 5.560 22.140 1.00 93.50 245 GLU A N 1
ATOM 1829 C CA . GLU A 1 245 ? -4.169 6.365 21.036 1.00 93.50 245 GLU A CA 1
ATOM 1830 C C . GLU A 1 245 ? -3.385 5.568 19.981 1.00 93.50 245 GLU A C 1
ATOM 1832 O O . GLU A 1 245 ? -3.116 6.098 18.907 1.00 93.50 245 GLU A O 1
ATOM 1837 N N . VAL A 1 246 ? -2.993 4.318 20.267 1.00 93.19 246 VAL A N 1
ATOM 1838 C CA . VAL A 1 246 ? -2.271 3.474 19.297 1.00 93.19 246 VAL A CA 1
ATOM 1839 C C . VAL A 1 246 ? -3.194 2.577 18.477 1.00 93.19 246 VAL A C 1
ATOM 1841 O O . VAL A 1 246 ? -2.734 1.907 17.553 1.00 93.19 246 VAL A O 1
ATOM 1844 N N . PHE A 1 247 ? -4.489 2.539 18.797 1.00 92.94 247 PHE A N 1
ATOM 1845 C CA . PHE A 1 247 ? -5.433 1.668 18.113 1.00 92.94 247 PHE A CA 1
ATOM 1846 C C . PHE A 1 247 ? -5.582 2.038 16.638 1.00 92.94 247 PHE A C 1
ATOM 1848 O O . PHE A 1 247 ? -5.893 3.175 16.290 1.00 92.94 247 PHE A O 1
ATOM 1855 N N . GLY A 1 248 ? -5.422 1.047 15.759 1.00 88.62 248 GLY A N 1
ATOM 1856 C CA . GLY A 1 248 ? -5.599 1.221 14.318 1.00 88.62 248 GLY A CA 1
ATOM 1857 C C . GLY A 1 248 ? -4.424 1.913 13.632 1.00 88.62 248 GLY A C 1
ATOM 1858 O O . GLY A 1 248 ? -4.548 2.300 12.472 1.00 88.62 248 GLY A O 1
ATOM 1859 N N . ILE A 1 249 ? -3.293 2.082 14.326 1.00 88.81 249 ILE A N 1
ATOM 1860 C CA . ILE A 1 249 ? -2.038 2.510 13.708 1.00 88.81 249 ILE A CA 1
ATOM 1861 C C . ILE A 1 249 ? -1.383 1.299 13.041 1.00 88.81 249 ILE A C 1
ATOM 1863 O O . ILE A 1 249 ? -1.089 0.297 13.691 1.00 88.81 249 ILE A O 1
ATOM 1867 N N . THR A 1 250 ? -1.131 1.422 11.741 1.00 86.81 250 THR A N 1
ATOM 1868 C CA . THR A 1 250 ? -0.484 0.411 10.897 1.00 86.81 250 THR A CA 1
ATOM 1869 C C . THR A 1 250 ? 0.708 1.025 10.161 1.00 86.81 250 THR A C 1
ATOM 1871 O O . THR A 1 250 ? 0.889 2.247 10.166 1.00 86.81 250 THR A O 1
ATOM 1874 N N . SER A 1 251 ? 1.513 0.207 9.475 1.00 79.75 251 SER A N 1
ATOM 1875 C CA . SER A 1 251 ? 2.578 0.734 8.605 1.00 79.75 251 SER A CA 1
ATOM 1876 C C . SER A 1 251 ? 2.027 1.527 7.411 1.00 79.75 251 SER A C 1
ATOM 1878 O O . SER A 1 251 ? 2.715 2.398 6.878 1.00 79.75 251 SER A O 1
ATOM 1880 N N . GLY A 1 252 ? 0.774 1.261 7.023 1.00 73.62 252 GLY A N 1
ATOM 1881 C CA . GLY A 1 252 ? 0.045 1.988 5.983 1.00 73.62 252 GLY A CA 1
ATOM 1882 C C . GLY A 1 252 ? -0.570 3.313 6.446 1.00 73.62 252 GLY A C 1
ATOM 1883 O O . GLY A 1 252 ? -1.045 4.073 5.607 1.00 73.62 252 GLY A O 1
ATOM 1884 N N . GLY A 1 253 ? -0.548 3.609 7.750 1.00 81.56 253 GLY A N 1
ATOM 1885 C CA . GLY A 1 253 ? -1.143 4.807 8.345 1.00 81.56 253 GLY A CA 1
ATOM 1886 C C . GLY A 1 253 ? -2.190 4.494 9.416 1.00 81.56 253 GLY A C 1
ATOM 1887 O O . GLY A 1 253 ? -2.292 3.369 9.909 1.00 81.56 253 GLY A O 1
ATOM 1888 N N . THR A 1 254 ? -2.957 5.514 9.804 1.00 82.25 254 THR A N 1
ATOM 1889 C CA . THR A 1 254 ? -4.030 5.387 10.800 1.00 82.25 254 THR A CA 1
ATOM 1890 C C . THR A 1 254 ? -5.345 5.019 10.122 1.00 82.25 254 THR A C 1
ATOM 1892 O O . THR A 1 254 ? -5.821 5.746 9.252 1.00 82.25 254 THR A O 1
ATOM 1895 N N . CYS A 1 255 ? -5.960 3.923 10.556 1.00 82.94 255 CYS A N 1
ATOM 1896 C CA . CYS A 1 255 ? -7.283 3.511 10.107 1.00 82.94 255 CYS A CA 1
ATOM 1897 C C . CYS A 1 255 ? -8.378 4.372 10.760 1.00 82.94 255 CYS A C 1
ATOM 1899 O O . CYS A 1 255 ? -8.475 4.441 11.984 1.00 82.94 255 CYS A O 1
ATOM 1901 N N . GLY A 1 256 ? -9.249 4.979 9.950 1.00 79.69 256 GLY A N 1
ATOM 1902 C CA . GLY A 1 256 ? -10.412 5.749 10.409 1.00 79.69 256 GLY A CA 1
ATOM 1903 C C . GLY A 1 256 ? -11.603 4.890 10.851 1.00 79.69 256 GLY A C 1
ATOM 1904 O O . GLY A 1 256 ? -12.744 5.256 10.577 1.00 79.69 256 GLY A O 1
ATOM 1905 N N . ASN A 1 257 ? -11.365 3.743 11.491 1.00 86.19 257 ASN A N 1
ATOM 1906 C CA . ASN A 1 257 ? -12.425 2.831 11.931 1.00 86.19 257 ASN A CA 1
ATOM 1907 C C . ASN A 1 257 ? -13.169 3.346 13.186 1.00 86.19 257 ASN A C 1
ATOM 1909 O O . ASN A 1 257 ? -12.668 4.240 13.879 1.00 86.19 257 ASN A O 1
ATOM 1913 N N . PRO A 1 258 ? -14.349 2.777 13.519 1.00 88.00 258 PRO A N 1
ATOM 1914 C CA . PRO A 1 258 ? -15.137 3.222 14.666 1.00 88.00 258 PRO A CA 1
ATOM 1915 C C . PRO A 1 258 ? -14.365 3.223 15.990 1.00 88.00 258 PRO A C 1
ATOM 1917 O O . PRO A 1 258 ? -14.393 4.226 16.699 1.00 88.00 258 PRO A O 1
ATOM 1920 N N . LEU A 1 259 ? -13.635 2.153 16.315 1.00 92.31 259 LEU A N 1
ATOM 1921 C CA . LEU A 1 259 ? -12.877 2.056 17.564 1.00 92.31 259 LEU A CA 1
ATOM 1922 C C . LEU A 1 259 ? -11.766 3.105 17.655 1.00 92.31 259 LEU A C 1
ATOM 1924 O O . LEU A 1 259 ? -11.655 3.759 18.688 1.00 92.31 259 LEU A O 1
ATOM 1928 N N . THR A 1 260 ? -10.979 3.312 16.599 1.00 91.12 260 THR A N 1
ATOM 1929 C CA . THR A 1 260 ? -9.920 4.335 16.567 1.00 91.12 260 THR A CA 1
ATOM 1930 C C . THR A 1 260 ? -10.505 5.742 16.716 1.00 91.12 260 THR A C 1
ATOM 1932 O O . THR A 1 260 ? -10.030 6.533 17.534 1.00 91.12 260 THR A O 1
ATOM 1935 N N . ASN A 1 261 ? -11.587 6.047 15.996 1.00 91.31 261 ASN A N 1
ATOM 1936 C CA . ASN A 1 261 ? -12.246 7.351 16.083 1.00 91.31 261 ASN A CA 1
ATOM 1937 C C . ASN A 1 261 ? -12.831 7.602 17.481 1.00 91.31 261 ASN A C 1
ATOM 1939 O O . ASN A 1 261 ? -12.596 8.661 18.068 1.00 91.31 261 ASN A O 1
ATOM 1943 N N . LEU A 1 262 ? -13.548 6.626 18.047 1.00 93.88 262 LEU A N 1
ATOM 1944 C CA . LEU A 1 262 ? -14.103 6.723 19.400 1.00 93.88 262 LEU A CA 1
ATOM 1945 C C . LEU A 1 262 ? -12.999 6.846 20.451 1.00 93.88 262 LEU A C 1
ATOM 1947 O O . LEU A 1 262 ? -13.115 7.669 21.357 1.00 93.88 262 LEU A O 1
ATOM 1951 N N . ALA A 1 263 ? -11.903 6.098 20.307 1.00 94.00 263 ALA A N 1
ATOM 1952 C CA . ALA A 1 263 ? -10.749 6.185 21.193 1.00 94.00 263 ALA A CA 1
ATOM 1953 C C . ALA A 1 263 ? -10.186 7.609 21.236 1.00 94.00 263 ALA A C 1
ATOM 1955 O O . ALA A 1 263 ? -9.995 8.161 22.319 1.00 94.00 263 ALA A O 1
ATOM 1956 N N . HIS A 1 264 ? -9.993 8.242 20.078 1.00 93.00 264 HIS A N 1
ATOM 1957 C CA . HIS A 1 264 ? -9.487 9.613 20.000 1.00 93.00 264 HIS A CA 1
ATOM 1958 C C . HIS A 1 264 ? -10.463 10.635 20.592 1.00 93.00 264 HIS A C 1
ATOM 1960 O O . HIS A 1 264 ? -10.047 11.543 21.321 1.00 93.00 264 HIS A O 1
ATOM 1966 N N . VAL A 1 265 ? -11.761 10.484 20.313 1.00 94.50 265 VAL A N 1
ATOM 1967 C CA . VAL A 1 265 ? -12.805 11.373 20.841 1.00 94.50 265 VAL A CA 1
ATOM 1968 C C . VAL A 1 265 ? -12.876 11.266 22.364 1.00 94.50 265 VAL A C 1
ATOM 1970 O O . VAL A 1 265 ? -12.815 12.287 23.051 1.00 94.50 265 VAL A O 1
ATOM 1973 N N . TYR A 1 266 ? -12.954 10.053 22.910 1.00 96.12 266 TYR A N 1
ATOM 1974 C CA . TYR A 1 266 ? -13.084 9.820 24.350 1.00 96.12 266 TYR A CA 1
ATOM 1975 C C . TYR A 1 266 ? -11.831 10.201 25.118 1.00 96.12 266 TYR A C 1
ATOM 1977 O O . TYR A 1 266 ? -11.941 10.863 26.154 1.00 96.12 266 TYR A O 1
ATOM 1985 N N . LEU A 1 267 ? -10.653 9.893 24.573 1.00 96.12 267 LEU A N 1
ATOM 1986 C CA . LEU A 1 267 ? -9.389 10.292 25.177 1.00 96.12 267 LEU A CA 1
ATOM 1987 C C . LEU A 1 267 ? -9.296 11.814 25.277 1.00 96.12 267 LEU A C 1
ATOM 1989 O O . LEU A 1 267 ? -8.971 12.344 26.337 1.00 96.12 267 LEU A O 1
ATOM 1993 N N . THR A 1 268 ? -9.649 12.522 24.202 1.00 95.19 268 THR A N 1
ATOM 1994 C CA . THR A 1 268 ? -9.624 13.989 24.174 1.00 95.19 268 THR A CA 1
ATOM 1995 C C . THR A 1 268 ? -10.632 14.586 25.156 1.00 95.19 268 THR A C 1
ATOM 1997 O O . THR A 1 268 ? -10.292 15.495 25.914 1.00 95.19 268 THR A O 1
ATOM 2000 N N . GLN A 1 269 ? -11.867 14.075 25.175 1.00 96.00 269 GLN A N 1
ATOM 2001 C CA . GLN A 1 269 ? -12.921 14.549 26.076 1.00 96.00 269 GLN A CA 1
ATOM 2002 C C . GLN A 1 269 ? -12.538 14.379 27.550 1.00 96.00 269 GLN A C 1
ATOM 2004 O O . GLN A 1 269 ? -12.652 15.333 28.326 1.00 96.00 269 GLN A O 1
ATOM 2009 N N . GLU A 1 270 ? -12.064 13.194 27.942 1.00 95.88 270 GLU A N 1
ATOM 2010 C CA . GLU A 1 270 ? -11.677 12.936 29.329 1.00 95.88 270 GLU A CA 1
ATOM 2011 C C . GLU A 1 270 ? -10.407 13.703 29.712 1.00 95.88 270 GLU A C 1
ATOM 2013 O O . GLU A 1 270 ? -10.366 14.279 30.797 1.00 95.88 270 GLU A O 1
ATOM 2018 N N . LEU A 1 271 ? -9.421 13.828 28.816 1.00 95.50 271 LEU A N 1
ATOM 2019 C CA . LEU A 1 271 ? -8.214 14.618 29.076 1.00 95.50 271 LEU A CA 1
ATOM 2020 C C . LEU A 1 271 ? -8.548 16.093 29.336 1.00 95.50 271 LEU A C 1
ATOM 2022 O O . LEU A 1 271 ? -8.124 16.663 30.340 1.00 95.50 271 LEU A O 1
ATOM 2026 N N . VAL A 1 272 ? -9.355 16.715 28.467 1.00 95.25 272 VAL A N 1
ATOM 2027 C CA . VAL A 1 272 ? -9.777 18.119 28.627 1.00 95.25 272 VAL A CA 1
ATOM 2028 C C . VAL A 1 272 ? -10.550 18.318 29.931 1.00 95.25 272 VAL A C 1
ATOM 2030 O O . VAL A 1 272 ? -10.383 19.335 30.607 1.00 95.25 272 VAL A O 1
ATOM 2033 N N . LYS A 1 273 ? -11.392 17.356 30.307 1.00 95.00 273 LYS A N 1
ATOM 2034 C CA . LYS A 1 273 ? -12.173 17.393 31.546 1.00 95.00 273 LYS A CA 1
ATOM 2035 C C . LYS A 1 273 ? -11.292 17.339 32.795 1.00 95.00 273 LYS A C 1
ATOM 2037 O O . LYS A 1 273 ? -11.558 18.113 33.712 1.00 95.00 273 LYS A O 1
ATOM 2042 N N . GLN A 1 274 ? -10.256 16.498 32.829 1.00 92.94 274 GLN A N 1
ATOM 2043 C CA . GLN A 1 274 ? -9.337 16.443 33.976 1.00 92.94 274 GLN A CA 1
ATOM 2044 C C . GLN A 1 274 ? -8.448 17.682 34.071 1.00 92.94 274 GLN A C 1
ATOM 2046 O O . GLN A 1 274 ? -8.343 18.285 35.139 1.00 92.94 274 GLN A O 1
ATOM 2051 N N . LEU A 1 275 ? -7.928 18.165 32.940 1.00 93.06 275 LEU A N 1
ATOM 2052 C CA . LEU A 1 275 ? -7.151 19.406 32.914 1.00 93.06 275 LEU A CA 1
ATOM 2053 C C . LEU A 1 275 ? -7.969 20.605 33.421 1.00 93.06 275 LEU A C 1
ATOM 2055 O O . LEU A 1 275 ? -7.461 21.433 34.174 1.00 93.06 275 LEU A O 1
ATOM 2059 N N . ARG A 1 276 ? -9.263 20.684 33.079 1.00 94.00 276 ARG A N 1
ATOM 2060 C CA . ARG A 1 276 ? -10.174 21.726 33.595 1.00 94.00 276 ARG A CA 1
ATOM 2061 C C . ARG A 1 276 ? -10.437 21.632 35.099 1.00 94.00 276 ARG A C 1
ATOM 2063 O O . ARG A 1 276 ? -10.833 22.630 35.693 1.00 94.00 276 ARG A O 1
ATOM 2070 N N . ARG A 1 277 ? -10.237 20.464 35.711 1.00 92.94 277 ARG A N 1
ATOM 2071 C CA . ARG A 1 277 ? -10.362 20.252 37.162 1.00 92.94 277 ARG A CA 1
ATOM 2072 C C . ARG A 1 277 ? -9.082 20.595 37.925 1.00 92.94 277 ARG A C 1
ATOM 2074 O O . ARG A 1 277 ? -9.095 20.552 39.150 1.00 92.94 277 ARG A O 1
ATOM 2081 N N . GLY A 1 278 ? -8.012 20.969 37.221 1.00 92.44 278 GLY A N 1
ATOM 2082 C CA . GLY A 1 278 ? -6.728 21.326 37.821 1.00 92.44 278 GLY A CA 1
ATOM 2083 C C . GLY A 1 278 ? -5.842 20.127 38.156 1.00 92.44 278 GLY A C 1
ATOM 2084 O O . GLY A 1 278 ? -4.894 20.282 38.922 1.00 92.44 278 GLY A O 1
ATOM 2085 N N . GLU A 1 279 ? -6.133 18.944 37.605 1.00 89.88 279 GLU A N 1
ATOM 2086 C CA . GLU A 1 279 ? -5.257 17.778 37.743 1.00 89.88 279 GLU A CA 1
ATOM 2087 C C . GLU A 1 279 ? -3.925 17.993 37.006 1.00 89.88 279 GLU A C 1
ATOM 2089 O O . GLU A 1 279 ? -3.827 18.776 36.054 1.00 89.88 279 GLU A O 1
ATOM 2094 N N . SER A 1 280 ? -2.879 17.279 37.435 1.00 94.75 280 SER A N 1
ATOM 2095 C CA . SER A 1 280 ? -1.601 17.305 36.726 1.00 94.75 280 SER A CA 1
ATOM 2096 C C . SER A 1 280 ? -1.763 16.707 35.324 1.00 94.75 280 SER A C 1
ATOM 2098 O O . SER A 1 280 ? -2.642 15.877 35.081 1.00 94.75 280 SER A O 1
ATOM 2100 N N . PHE A 1 281 ? -0.911 17.112 34.379 1.00 93.31 281 PHE A N 1
ATOM 2101 C CA . PHE A 1 281 ? -0.988 16.604 33.008 1.00 93.31 281 PHE A CA 1
ATOM 2102 C C . PHE A 1 281 ? -0.845 15.076 32.941 1.00 93.31 281 PHE A C 1
ATOM 2104 O O . PHE A 1 281 ? -1.610 14.427 32.234 1.00 93.31 281 PHE A O 1
ATOM 2111 N N . PHE A 1 282 ? 0.103 14.499 33.685 1.00 93.25 282 PHE A N 1
ATOM 2112 C CA . PHE A 1 282 ? 0.352 13.056 33.663 1.00 93.25 282 PHE A CA 1
ATOM 2113 C C . PHE A 1 282 ? -0.813 12.270 34.271 1.00 93.25 282 PHE A C 1
ATOM 2115 O O . PHE A 1 282 ? -1.298 11.331 33.641 1.00 93.25 282 PHE A O 1
ATOM 2122 N N . ASP A 1 283 ? -1.335 12.719 35.415 1.00 92.25 283 ASP A N 1
ATOM 2123 C CA . ASP A 1 283 ? -2.501 12.087 36.046 1.00 92.25 283 ASP A CA 1
ATOM 2124 C C . ASP A 1 283 ? -3.738 12.189 35.144 1.00 92.25 283 ASP A C 1
ATOM 2126 O O . ASP A 1 283 ? -4.476 11.217 34.972 1.00 92.25 283 ASP A O 1
ATOM 2130 N N . SER A 1 284 ? -3.917 13.342 34.488 1.00 93.88 284 SER A N 1
ATOM 2131 C CA . SER A 1 284 ? -5.009 13.571 33.539 1.00 93.88 284 SER A CA 1
ATOM 2132 C C . SER A 1 284 ? -4.953 12.593 32.364 1.00 93.88 284 SER A C 1
ATOM 2134 O O . SER A 1 284 ? -5.988 12.065 31.955 1.00 93.88 284 SER A O 1
ATOM 2136 N N . VAL A 1 285 ? -3.758 12.333 31.820 1.00 94.31 285 VAL A N 1
ATOM 2137 C CA . VAL A 1 285 ? -3.554 11.375 30.722 1.00 94.31 285 VAL A CA 1
ATOM 2138 C C . VAL A 1 285 ? -3.878 9.957 31.177 1.00 94.31 285 VAL A C 1
ATOM 2140 O O . VAL A 1 285 ? -4.661 9.272 30.517 1.00 94.31 285 VAL A O 1
ATOM 2143 N N . ASP A 1 286 ? -3.338 9.518 32.311 1.00 93.81 286 ASP A N 1
ATOM 2144 C CA . ASP A 1 286 ? -3.573 8.160 32.804 1.00 93.81 286 ASP A CA 1
ATOM 2145 C C . ASP A 1 286 ? -5.044 7.933 33.164 1.00 93.81 286 ASP A C 1
ATOM 2147 O O . ASP A 1 286 ? -5.623 6.889 32.838 1.00 93.81 286 ASP A O 1
ATOM 2151 N N . HIS A 1 287 ? -5.704 8.925 33.764 1.00 93.75 287 HIS A N 1
ATOM 2152 C CA . HIS A 1 287 ? -7.134 8.853 34.031 1.00 93.75 287 HIS A CA 1
ATOM 2153 C C . HIS A 1 287 ? -7.948 8.794 32.734 1.00 93.75 287 HIS A C 1
ATOM 2155 O O . HIS A 1 287 ? -8.836 7.945 32.601 1.00 93.75 287 HIS A O 1
ATOM 2161 N N . ALA A 1 288 ? -7.639 9.660 31.763 1.00 95.62 288 ALA A N 1
ATOM 2162 C CA . ALA A 1 288 ? -8.333 9.703 30.481 1.00 95.62 288 ALA A CA 1
ATOM 2163 C C . ALA A 1 288 ? -8.197 8.383 29.714 1.00 95.62 288 ALA A C 1
ATOM 2165 O O . ALA A 1 288 ? -9.194 7.877 29.194 1.00 95.62 288 ALA A O 1
ATOM 2166 N N . ARG A 1 289 ? -7.007 7.771 29.713 1.00 96.75 289 ARG A N 1
ATOM 2167 C CA . ARG A 1 289 ? -6.761 6.452 29.111 1.00 96.75 289 ARG A CA 1
ATOM 2168 C C . ARG A 1 289 ? -7.611 5.360 29.754 1.00 96.75 289 ARG A C 1
ATOM 2170 O O . ARG A 1 289 ? -8.324 4.647 29.050 1.00 96.75 289 ARG A O 1
ATOM 2177 N N . ASN A 1 290 ? -7.599 5.255 31.086 1.00 95.00 290 ASN A N 1
ATOM 2178 C CA . ASN A 1 290 ? -8.386 4.241 31.799 1.00 95.00 290 ASN A CA 1
ATOM 2179 C C . ASN A 1 290 ? -9.896 4.403 31.544 1.00 95.00 290 ASN A C 1
ATOM 2181 O O . ASN A 1 290 ? -10.587 3.420 31.272 1.00 95.00 290 ASN A O 1
ATOM 2185 N N . LYS A 1 291 ? -10.413 5.640 31.596 1.00 96.00 291 LYS A N 1
ATOM 2186 C CA . LYS A 1 291 ? -11.833 5.922 31.327 1.00 96.00 291 LYS A CA 1
ATOM 2187 C C . LYS A 1 291 ? -12.221 5.636 29.883 1.00 96.00 291 LYS A C 1
ATOM 2189 O O . LYS A 1 291 ? -13.269 5.039 29.657 1.00 96.00 291 LYS A O 1
ATOM 2194 N N . THR A 1 292 ? -11.364 6.004 28.935 1.00 95.94 292 THR A N 1
ATOM 2195 C CA . THR A 1 292 ? -11.567 5.722 27.510 1.00 95.94 292 THR A CA 1
ATOM 2196 C C . THR A 1 292 ? -11.677 4.226 27.260 1.00 95.94 292 THR A C 1
ATOM 2198 O O . THR A 1 292 ? -12.637 3.788 26.641 1.00 95.94 292 THR A O 1
ATOM 2201 N N . LEU A 1 293 ? -10.753 3.424 27.794 1.00 93.50 293 LEU A N 1
ATOM 2202 C CA . LEU A 1 293 ? -10.769 1.972 27.600 1.00 93.50 293 LEU A CA 1
ATOM 2203 C C . LEU A 1 293 ? -12.005 1.306 28.206 1.00 93.50 293 LEU A C 1
ATOM 2205 O O . LEU A 1 293 ? -12.587 0.439 27.563 1.00 93.50 293 LEU A O 1
ATOM 2209 N N . SER A 1 294 ? -12.420 1.725 29.407 1.00 92.75 294 SER A N 1
ATOM 2210 C CA . SER A 1 294 ? -13.660 1.231 30.022 1.00 92.75 294 SER A CA 1
ATOM 2211 C C . SER A 1 294 ? -14.860 1.536 29.131 1.00 92.75 294 SER A C 1
ATOM 2213 O O . SER A 1 294 ? -15.637 0.646 28.812 1.00 92.75 294 SER A O 1
ATOM 2215 N N . ARG A 1 295 ? -14.964 2.784 28.664 1.00 94.69 295 ARG A N 1
ATOM 2216 C CA . ARG A 1 295 ? -16.075 3.233 27.828 1.00 94.69 295 ARG A CA 1
ATOM 2217 C C . ARG A 1 295 ? -16.118 2.517 26.478 1.00 94.69 295 ARG A C 1
ATOM 2219 O O . ARG A 1 295 ? -17.189 2.117 26.045 1.00 94.69 295 ARG A O 1
ATOM 2226 N N . LEU A 1 296 ? -14.965 2.323 25.836 1.00 93.06 296 LEU A N 1
ATOM 2227 C CA . LEU A 1 296 ? -14.861 1.559 24.590 1.00 93.06 296 LEU A CA 1
ATOM 2228 C C . LEU A 1 296 ? -15.279 0.099 24.782 1.00 93.06 296 LEU A C 1
ATOM 2230 O O . LEU A 1 296 ? -15.972 -0.442 23.928 1.00 93.06 296 LEU A O 1
ATOM 2234 N N . ALA A 1 297 ? -14.855 -0.538 25.878 1.00 89.50 297 ALA A N 1
ATOM 2235 C CA . ALA A 1 297 ? -15.216 -1.923 26.165 1.00 89.50 297 ALA A CA 1
ATOM 2236 C C . ALA A 1 297 ? -16.730 -2.087 26.356 1.00 89.50 297 ALA A C 1
ATOM 2238 O O . ALA A 1 297 ? -17.310 -3.021 25.803 1.00 89.50 297 ALA A O 1
ATOM 2239 N N . ASP A 1 298 ? -17.355 -1.151 27.074 1.00 91.12 298 ASP A N 1
ATOM 2240 C CA . ASP A 1 298 ? -18.793 -1.158 27.334 1.00 91.12 298 ASP A CA 1
ATOM 2241 C C . ASP A 1 298 ? -19.602 -0.876 26.058 1.00 91.12 298 ASP A C 1
ATOM 2243 O O . ASP A 1 298 ? -20.492 -1.647 25.710 1.00 91.12 298 ASP A O 1
ATOM 2247 N N . GLU A 1 299 ? -19.284 0.195 25.322 1.00 92.12 299 GLU A N 1
ATOM 2248 C CA . GLU A 1 299 ? -20.079 0.621 24.161 1.00 92.12 299 GLU A CA 1
ATOM 2249 C C . GLU A 1 299 ? -19.917 -0.280 22.930 1.00 92.12 299 GLU A C 1
ATOM 2251 O O . GLU A 1 299 ? -20.864 -0.448 22.165 1.00 92.12 299 GLU A O 1
ATOM 2256 N N . LEU A 1 300 ? -18.730 -0.858 22.720 1.00 89.44 300 LEU A N 1
ATOM 2257 C CA . LEU A 1 300 ? -18.465 -1.775 21.603 1.00 89.44 300 LEU A CA 1
ATOM 2258 C C . LEU A 1 300 ? -18.664 -3.247 21.991 1.00 89.44 300 LEU A C 1
ATOM 2260 O O . LEU A 1 300 ? -18.394 -4.141 21.184 1.00 89.44 300 LEU A O 1
ATOM 2264 N N . GLU A 1 301 ? -19.100 -3.506 23.228 1.00 89.94 301 GLU A N 1
ATOM 2265 C CA . GLU A 1 301 ? -19.282 -4.844 23.794 1.00 89.94 301 GLU A CA 1
ATOM 2266 C C . GLU A 1 301 ? -18.048 -5.743 23.587 1.00 89.94 301 GLU A C 1
ATOM 2268 O O . GLU A 1 301 ? -18.142 -6.894 23.122 1.00 89.94 301 GLU A O 1
ATOM 2273 N N . ILE A 1 302 ? -16.872 -5.187 23.882 1.00 88.94 302 ILE A N 1
ATOM 2274 C CA . ILE A 1 302 ? -15.589 -5.884 23.811 1.00 88.94 302 ILE A CA 1
ATOM 2275 C C . ILE A 1 302 ? -15.301 -6.474 25.189 1.00 88.94 302 ILE A C 1
ATOM 2277 O O . ILE A 1 302 ? -15.233 -5.776 26.198 1.00 88.94 302 ILE A O 1
ATOM 2281 N N . SER A 1 303 ? -15.095 -7.786 25.229 1.00 85.00 303 SER A N 1
ATOM 2282 C CA . SER A 1 303 ? -14.783 -8.522 26.448 1.00 85.00 303 SER A CA 1
ATOM 2283 C C . SER A 1 303 ? -13.521 -7.991 27.119 1.00 85.00 303 SER A C 1
ATOM 2285 O O . SER A 1 303 ? -12.542 -7.625 26.473 1.00 85.00 303 SER A O 1
ATOM 2287 N N . THR A 1 304 ? -13.488 -8.063 28.445 1.00 77.00 304 THR A N 1
ATOM 2288 C CA . THR A 1 304 ? -12.279 -7.831 29.238 1.00 77.00 304 THR A CA 1
ATOM 2289 C C . THR A 1 304 ? -11.345 -9.047 29.257 1.00 77.00 304 THR A C 1
ATOM 2291 O O . THR A 1 304 ? -10.209 -8.935 29.713 1.00 77.00 304 THR A O 1
ATOM 2294 N N . SER A 1 305 ? -11.742 -10.202 28.713 1.00 83.00 305 SER A N 1
ATOM 2295 C CA . SER A 1 305 ? -10.863 -11.373 28.596 1.00 83.00 305 SER A CA 1
ATOM 2296 C C . SER A 1 305 ? -9.781 -11.145 27.540 1.00 83.00 305 SER A C 1
ATOM 2298 O O . SER A 1 305 ? -10.097 -10.884 26.380 1.00 83.00 305 SER A O 1
ATOM 2300 N N . ALA A 1 306 ? -8.504 -11.265 27.920 1.00 74.31 306 ALA A N 1
ATOM 2301 C CA . ALA A 1 306 ? -7.364 -10.987 27.037 1.00 74.31 306 ALA A CA 1
ATOM 2302 C C . ALA A 1 306 ? -7.415 -11.780 25.714 1.00 74.31 306 ALA A C 1
ATOM 2304 O O . ALA A 1 306 ? -7.166 -11.214 24.654 1.00 74.31 306 ALA A O 1
ATOM 2305 N N . GLY A 1 307 ? -7.824 -13.055 25.756 1.00 74.56 307 GLY A N 1
ATOM 2306 C CA . GLY A 1 307 ? -7.885 -13.911 24.565 1.00 74.56 307 GLY A CA 1
ATOM 2307 C C . GLY A 1 307 ? -8.990 -13.550 23.561 1.00 74.56 307 GLY A C 1
ATOM 2308 O O . GLY A 1 307 ? -8.835 -13.804 22.371 1.00 74.56 307 GLY A O 1
ATOM 2309 N N . LEU A 1 308 ? -10.096 -12.941 24.011 1.00 86.56 308 LEU A N 1
ATOM 2310 C CA . LEU A 1 308 ? -11.235 -12.576 23.149 1.00 86.56 308 LEU A CA 1
ATOM 2311 C C . LEU A 1 308 ? -11.233 -11.098 22.753 1.00 86.56 308 LEU A C 1
ATOM 2313 O O . LEU A 1 308 ? -11.731 -10.743 21.685 1.00 86.56 308 LEU A O 1
ATOM 2317 N N . ARG A 1 309 ? -10.648 -10.245 23.595 1.00 89.38 309 ARG A N 1
ATOM 2318 C CA . ARG A 1 309 ? -10.636 -8.788 23.449 1.00 89.38 309 ARG A CA 1
ATOM 2319 C C . ARG A 1 309 ? -9.998 -8.313 22.152 1.00 89.38 309 ARG A C 1
ATOM 2321 O O . ARG A 1 309 ? -10.548 -7.430 21.507 1.00 89.38 309 ARG A O 1
ATOM 2328 N N . ILE A 1 310 ? -8.888 -8.920 21.735 1.00 91.56 310 ILE A N 1
ATOM 2329 C CA . ILE A 1 310 ? -8.219 -8.562 20.474 1.00 91.56 310 ILE A CA 1
ATOM 2330 C C . ILE A 1 310 ? -9.111 -8.918 19.279 1.00 91.56 310 ILE A C 1
ATOM 2332 O O . ILE A 1 310 ? -9.331 -8.093 18.398 1.00 91.56 310 ILE A O 1
ATOM 2336 N N . MET A 1 311 ? -9.684 -10.124 19.264 1.00 89.69 311 MET A N 1
ATOM 2337 C CA . MET A 1 311 ? -10.546 -10.568 18.162 1.00 89.69 311 MET A CA 1
ATOM 2338 C C . MET A 1 311 ? -11.840 -9.754 18.071 1.00 89.69 311 MET A C 1
ATOM 2340 O O . MET A 1 311 ? -12.259 -9.376 16.980 1.00 89.69 311 MET A O 1
ATOM 2344 N N . GLN A 1 312 ? -12.464 -9.450 19.209 1.00 91.06 312 GLN A N 1
ATOM 2345 C CA . GLN A 1 312 ? -13.656 -8.605 19.253 1.00 91.06 312 GLN A CA 1
ATOM 2346 C C . GLN A 1 312 ? -13.331 -7.148 18.922 1.00 91.06 312 GLN A C 1
ATOM 2348 O O . GLN A 1 312 ? -14.087 -6.521 18.189 1.00 91.06 312 GLN A O 1
ATOM 2353 N N . GLY A 1 313 ? -12.193 -6.627 19.385 1.00 91.31 313 GLY A N 1
ATOM 2354 C CA . GLY A 1 313 ? -11.708 -5.302 19.008 1.00 91.31 313 GLY A CA 1
ATOM 2355 C C . GLY A 1 313 ? -11.507 -5.172 17.501 1.00 91.31 313 GLY A C 1
ATOM 2356 O O . GLY A 1 313 ? -11.927 -4.176 16.924 1.00 91.31 313 GLY A O 1
ATOM 2357 N N . LEU A 1 314 ? -10.967 -6.206 16.850 1.00 92.50 314 LEU A N 1
ATOM 2358 C CA . LEU A 1 314 ? -10.792 -6.228 15.399 1.00 92.50 314 LEU A CA 1
ATOM 2359 C C . LEU A 1 314 ? -12.143 -6.254 14.665 1.00 92.50 314 LEU A C 1
ATOM 2361 O O . LEU A 1 314 ? -12.400 -5.400 13.820 1.00 92.50 314 LEU A O 1
ATOM 2365 N N . LYS A 1 315 ? -13.021 -7.204 15.011 1.00 90.94 315 LYS A N 1
ATOM 2366 C CA . LYS A 1 315 ? -14.283 -7.418 14.283 1.00 90.94 315 LYS A CA 1
ATOM 2367 C C . LYS A 1 315 ? -15.350 -6.378 14.620 1.00 90.94 315 LYS A C 1
ATOM 2369 O O . LYS A 1 315 ? -15.870 -5.729 13.725 1.00 90.94 315 LYS A O 1
ATOM 2374 N N . LYS A 1 316 ? -15.664 -6.196 15.907 1.00 89.94 316 LYS A N 1
ATOM 2375 C CA . LYS A 1 316 ? -16.710 -5.262 16.362 1.00 89.94 316 LYS A CA 1
ATOM 2376 C C . LYS A 1 316 ? -16.230 -3.815 16.372 1.00 89.94 316 LYS A C 1
ATOM 2378 O O . LYS A 1 316 ? -16.976 -2.916 16.011 1.00 89.94 316 LYS A O 1
ATOM 2383 N N . GLY A 1 317 ? -14.999 -3.592 16.828 1.00 90.12 317 GLY A N 1
ATOM 2384 C CA . GLY A 1 317 ? -14.472 -2.245 17.012 1.00 90.12 317 GLY A CA 1
ATOM 2385 C C . GLY A 1 317 ? -13.933 -1.635 15.724 1.00 90.12 317 GLY A C 1
ATOM 2386 O O . GLY A 1 317 ? -14.305 -0.524 15.353 1.00 90.12 317 GLY A O 1
ATOM 2387 N N . MET A 1 318 ? -13.048 -2.359 15.041 1.00 92.12 318 MET A N 1
ATOM 2388 C CA . MET A 1 318 ? -12.368 -1.856 13.851 1.00 92.12 318 MET A CA 1
ATOM 2389 C C . MET A 1 318 ? -13.093 -2.194 12.546 1.00 92.12 318 MET A C 1
ATOM 2391 O O . MET A 1 318 ? -12.721 -1.647 11.511 1.00 92.12 318 MET A O 1
ATOM 2395 N N . LEU A 1 319 ? -14.114 -3.058 12.571 1.00 91.06 319 LEU A N 1
ATOM 2396 C CA . LEU A 1 319 ? -14.808 -3.556 11.376 1.00 91.06 319 LEU A CA 1
ATOM 2397 C C . LEU A 1 319 ? -13.846 -4.204 10.370 1.00 91.06 319 LEU A C 1
ATOM 2399 O O . LEU A 1 319 ? -13.897 -3.913 9.178 1.00 91.06 319 LEU A O 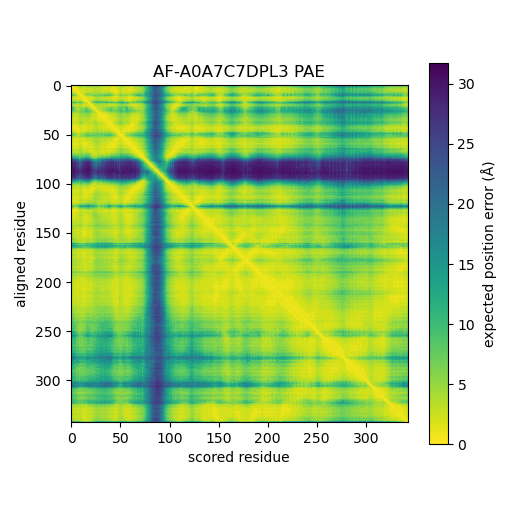1
ATOM 2403 N N . HIS A 1 320 ? -12.944 -5.051 10.866 1.00 91.50 320 HIS A N 1
ATOM 2404 C CA . HIS A 1 320 ? -11.968 -5.781 10.057 1.00 91.50 320 HIS A CA 1
ATOM 2405 C C . HIS A 1 320 ? -12.152 -7.294 10.175 1.00 91.50 320 HIS A C 1
ATOM 2407 O O . HIS A 1 320 ? -12.602 -7.811 11.199 1.00 91.50 320 HIS A O 1
ATOM 2413 N N . GLU A 1 321 ? -11.752 -8.010 9.125 1.00 89.62 321 GLU A N 1
ATOM 2414 C CA . GLU A 1 321 ? -11.832 -9.465 9.035 1.00 89.62 321 GLU A CA 1
ATOM 2415 C C . GLU A 1 321 ? -10.445 -10.059 8.770 1.00 89.62 321 GLU A C 1
ATOM 2417 O O . GLU A 1 321 ? -9.709 -9.615 7.892 1.00 89.62 321 GLU A O 1
ATOM 2422 N N . ASP A 1 322 ? -10.080 -11.083 9.538 1.00 87.06 322 ASP A N 1
ATOM 2423 C CA . ASP A 1 322 ? -8.787 -11.762 9.446 1.00 87.06 322 ASP A CA 1
ATOM 2424 C C . ASP A 1 322 ? -8.851 -13.082 8.665 1.00 87.06 322 ASP A C 1
ATOM 2426 O O . ASP A 1 322 ? -7.827 -13.739 8.453 1.00 87.06 322 ASP A O 1
ATOM 2430 N N . THR A 1 323 ? -10.045 -13.468 8.212 1.00 88.12 323 THR A N 1
ATOM 2431 C CA . THR A 1 323 ? -10.244 -14.634 7.356 1.00 88.12 323 THR A CA 1
ATOM 2432 C C . THR A 1 323 ? -9.533 -14.452 6.016 1.00 88.12 323 THR A C 1
ATOM 2434 O O . THR A 1 323 ? -9.774 -13.520 5.249 1.00 88.12 323 THR A O 1
ATOM 2437 N N . VAL A 1 324 ? -8.645 -15.393 5.700 1.00 84.06 324 VAL A N 1
ATOM 2438 C CA . VAL A 1 324 ? -7.900 -15.386 4.441 1.00 84.06 324 VAL A CA 1
ATOM 2439 C C . VAL A 1 324 ? -8.795 -15.909 3.324 1.00 84.06 324 VAL A C 1
ATOM 2441 O O . VAL A 1 324 ? -9.156 -17.085 3.306 1.00 84.06 324 VAL A O 1
ATOM 2444 N N . LEU A 1 325 ? -9.105 -15.049 2.357 1.00 92.00 325 LEU A N 1
ATOM 2445 C CA . LEU A 1 325 ? -9.803 -15.454 1.140 1.00 92.00 325 LEU A CA 1
ATOM 2446 C C . LEU A 1 325 ? -8.865 -16.237 0.209 1.00 92.00 325 LEU A C 1
ATOM 2448 O O . LEU A 1 325 ? -7.670 -15.937 0.092 1.00 92.00 325 LEU A O 1
ATOM 2452 N N . ASP A 1 326 ? -9.411 -17.238 -0.478 1.00 95.00 326 ASP A N 1
ATOM 2453 C CA . ASP A 1 326 ? -8.678 -17.969 -1.508 1.00 95.00 326 ASP A CA 1
ATOM 2454 C C . ASP A 1 326 ? -8.394 -17.090 -2.743 1.00 95.00 326 ASP A C 1
ATOM 2456 O O . ASP A 1 326 ? -9.037 -16.064 -2.984 1.00 95.00 326 ASP A O 1
ATOM 2460 N N . LEU A 1 327 ? -7.412 -17.499 -3.551 1.00 96.12 327 LEU A N 1
ATOM 2461 C CA . LEU A 1 327 ? -6.972 -16.716 -4.709 1.00 96.12 327 LEU A CA 1
ATOM 2462 C C . LEU A 1 327 ? -8.055 -16.562 -5.787 1.00 96.12 327 LEU A C 1
ATOM 2464 O O . LEU A 1 327 ? -8.040 -15.565 -6.503 1.00 96.12 327 LEU A O 1
ATOM 2468 N N . LYS A 1 328 ? -8.994 -17.509 -5.908 1.00 96.62 328 LYS A N 1
ATOM 2469 C CA . LYS A 1 328 ? -10.071 -17.457 -6.907 1.00 96.62 328 LYS A CA 1
ATOM 2470 C C . LYS A 1 328 ? -11.109 -16.406 -6.517 1.00 96.62 328 LYS A C 1
ATOM 2472 O O . LYS A 1 328 ? -11.552 -15.621 -7.358 1.00 96.62 328 LYS A O 1
ATOM 2477 N N . ARG A 1 329 ? -11.467 -16.343 -5.235 1.00 96.12 329 ARG A N 1
ATOM 2478 C CA . ARG A 1 329 ? -12.360 -15.315 -4.696 1.00 96.12 329 ARG A CA 1
ATOM 2479 C C . ARG A 1 329 ? -11.713 -13.937 -4.757 1.00 96.12 329 ARG A C 1
ATOM 2481 O O . ARG A 1 329 ? -12.372 -12.992 -5.171 1.00 96.12 329 ARG A O 1
ATOM 2488 N N . LEU A 1 330 ? -10.421 -13.830 -4.443 1.00 97.56 330 LEU A N 1
ATOM 2489 C CA . LEU A 1 330 ? -9.672 -12.577 -4.594 1.00 97.56 330 LEU A CA 1
ATOM 2490 C C . LEU A 1 330 ? -9.556 -12.130 -6.054 1.00 97.56 330 LEU A C 1
ATOM 2492 O O . LEU A 1 330 ? -9.687 -10.943 -6.327 1.00 97.56 330 LEU A O 1
ATOM 2496 N N . ALA A 1 331 ? -9.373 -13.059 -6.996 1.00 98.00 331 ALA A N 1
ATOM 2497 C CA . ALA A 1 331 ? -9.457 -12.745 -8.420 1.00 98.00 331 ALA A CA 1
ATOM 2498 C C . ALA A 1 331 ? -10.846 -12.192 -8.777 1.00 98.00 331 ALA A C 1
ATOM 2500 O O . ALA A 1 331 ? -10.939 -11.137 -9.386 1.00 98.00 331 ALA A O 1
ATOM 2501 N N . THR A 1 332 ? -11.924 -12.827 -8.308 1.00 97.75 332 THR A N 1
ATOM 2502 C CA . THR A 1 332 ? -13.300 -12.340 -8.534 1.00 97.75 332 THR A CA 1
ATOM 2503 C C . THR A 1 332 ? -13.527 -10.938 -7.954 1.00 97.75 332 THR A C 1
ATOM 2505 O O . THR A 1 332 ? -14.210 -10.123 -8.564 1.00 97.75 332 THR A O 1
ATOM 2508 N N . VAL A 1 333 ? -12.950 -10.645 -6.784 1.00 97.56 333 VAL A N 1
ATOM 2509 C CA . VAL A 1 333 ? -12.978 -9.307 -6.173 1.00 97.56 333 VAL A CA 1
ATOM 2510 C C . VAL A 1 333 ? -12.234 -8.293 -7.043 1.00 97.56 333 VAL A C 1
ATOM 2512 O O . VAL A 1 333 ? -12.788 -7.245 -7.353 1.00 97.56 333 VAL A O 1
ATOM 2515 N N . LEU A 1 334 ? -11.000 -8.597 -7.454 1.00 98.12 334 LEU A N 1
ATOM 2516 C CA . LEU A 1 334 ? -10.185 -7.689 -8.267 1.00 98.12 334 LEU A CA 1
ATOM 2517 C C . LEU A 1 334 ? -10.779 -7.442 -9.654 1.00 98.12 334 LEU A C 1
ATOM 2519 O O . LEU A 1 334 ? -10.609 -6.355 -10.195 1.00 98.12 334 LEU A O 1
ATOM 2523 N N . ASP A 1 335 ? -11.506 -8.410 -10.206 1.00 97.50 335 ASP A N 1
ATOM 2524 C CA . ASP A 1 335 ? -12.180 -8.255 -11.494 1.00 97.50 335 ASP A CA 1
ATOM 2525 C C . ASP A 1 335 ? -13.271 -7.172 -11.468 1.00 97.50 335 ASP A C 1
ATOM 2527 O O . ASP A 1 335 ? -13.553 -6.552 -12.491 1.00 97.50 335 ASP A O 1
ATOM 2531 N N . ARG A 1 336 ? -13.846 -6.889 -10.287 1.00 97.62 336 ARG A N 1
ATOM 2532 C CA . ARG A 1 336 ? -14.832 -5.812 -10.098 1.00 97.62 336 ARG A CA 1
ATOM 2533 C C . ARG A 1 336 ? -14.228 -4.415 -10.161 1.00 97.62 336 ARG A C 1
ATOM 2535 O O . ARG A 1 336 ? -14.970 -3.467 -10.400 1.00 97.62 336 ARG A O 1
ATOM 2542 N N . PHE A 1 337 ? -12.929 -4.281 -9.910 1.00 98.12 337 PHE A N 1
ATOM 2543 C CA . PHE A 1 337 ? -12.229 -3.009 -10.041 1.00 98.12 337 PHE A CA 1
ATOM 2544 C C . PHE A 1 337 ? -11.781 -2.802 -11.492 1.00 98.12 337 PHE A C 1
ATOM 2546 O O . PHE A 1 337 ? -11.448 -3.781 -12.178 1.00 98.12 337 PHE A O 1
ATOM 2553 N N . PRO A 1 338 ? -11.704 -1.546 -11.966 1.00 97.50 338 PRO A N 1
ATOM 2554 C CA . PRO A 1 338 ? -11.021 -1.247 -13.218 1.00 97.50 338 PRO A CA 1
ATOM 2555 C C . PRO A 1 338 ? -9.536 -1.638 -13.123 1.00 97.50 338 PRO A C 1
ATOM 2557 O O . PRO A 1 338 ? -8.972 -1.775 -12.032 1.00 97.50 338 PRO A O 1
ATOM 2560 N N . GLN A 1 339 ? -8.902 -1.880 -14.271 1.00 96.12 339 GLN A N 1
ATOM 2561 C CA . GLN A 1 339 ? -7.497 -2.295 -14.320 1.00 96.12 339 GLN A CA 1
ATOM 2562 C C . GLN A 1 339 ? -6.561 -1.147 -13.927 1.00 96.12 339 GLN A C 1
ATOM 2564 O O . GLN A 1 339 ? -5.518 -1.395 -13.328 1.00 96.12 339 GLN A O 1
ATOM 2569 N N . SER A 1 340 ? -6.953 0.093 -14.191 1.00 94.81 340 SER A N 1
ATOM 2570 C CA . SER A 1 340 ? -6.272 1.315 -13.783 1.00 94.81 340 SER A CA 1
ATOM 2571 C C . SER A 1 340 ? -7.308 2.422 -13.512 1.00 94.81 340 SER A C 1
ATOM 2573 O O . SER A 1 340 ? -8.465 2.283 -13.899 1.00 94.81 340 SER A O 1
ATOM 2575 N N . PRO A 1 341 ? -6.939 3.539 -12.864 1.00 93.75 341 PRO A N 1
ATOM 2576 C CA . PRO A 1 341 ? -7.844 4.681 -12.678 1.00 93.75 341 PRO A CA 1
ATOM 2577 C C . PRO A 1 341 ? -8.174 5.451 -13.969 1.00 93.75 341 PRO A C 1
ATOM 2579 O O . PRO A 1 341 ? -8.915 6.430 -13.904 1.00 93.75 341 PRO A O 1
ATOM 2582 N N . TRP A 1 342 ? -7.604 5.061 -15.114 1.00 92.31 342 TRP A N 1
ATOM 2583 C CA . TRP A 1 342 ? -7.868 5.680 -16.418 1.00 92.31 342 TRP A CA 1
ATOM 2584 C C . TRP A 1 342 ? -8.747 4.819 -17.338 1.00 92.31 342 TRP A C 1
ATOM 2586 O O . TRP A 1 342 ? -9.016 5.255 -18.457 1.00 92.31 342 TRP A O 1
ATOM 2596 N N . ASP A 1 343 ? -9.173 3.639 -16.876 1.00 86.06 343 ASP A N 1
ATOM 2597 C CA . ASP A 1 343 ? -10.121 2.756 -17.572 1.00 86.06 343 ASP A CA 1
ATOM 2598 C C . ASP A 1 343 ? -11.554 2.986 -17.072 1.00 86.06 343 ASP A C 1
ATOM 2600 O O . ASP A 1 343 ? -12.475 3.017 -17.920 1.00 86.06 343 ASP A O 1
#